Protein AF-A0A9Q3HBL8-F1 (afdb_monomer_lite)

InterPro domains:
  IPR016197 Chromo-like domain superfamily [SSF54160] (143-231)
  IPR056924 Tf2-1-like, SH3-like domain [PF24626] (25-86)

Sequence (246 aa):
MHSWAKEYNKKRWDKSYMEPEFREGDQVLVSSLNFNNIKAPKRIRDSFLGPFTIIELIGKNAVEVKLPEEFSRKHPVFPVSLFKLYFQTEEDKFPSRKKNPTPPNMMEVEDSSGPVKQIIKARKIKLNGKNAVEVKLTKEFSRKHPVFPVSLVKPYFQTEEDKFPSRKKNTTPPGIVEVEDSPGPVKKIIKARKIRLNGKDQRQYLVIFKNQTADKDKWLAEDAIPDGNFHLRRFRASRRTEQSHQ

Foldseek 3Di:
DPVVVVVVVVVVCVVPDDQPPDDAFFFKWFACPPPPLDPDDPVPDDRTDDRWGWHDDPPRFKTFTDDDPSCVVDGRIDTSVRIDGDDDDPCVVPVPDDDDPDPPPPPDDDPPPDDDPDDPDDDPDPDPDPFWDFADDDPVCPVPGRIDGPVVDDDDDDDPCVVCVPDDPPPDPPDPPPPPPPQAAWDAWDDKDWDQDPNDIFIWTFTDHPPDDPVSTDTHGQVRHVVSVVRVVVVVVVVVVVVVVD

Organism: NCBI:txid1389203

Secondary structure (DSSP, 8-state):
--HHHHHHHHHHHHHH-------TT-EEEEEGGG----SS-TTTS-SEEEEEEEEEEETTTEEEE---GGGTTS-SEEEGGGEEE-----GGG-TT-PPPPPPP-S---------------------SSTTEEE----GGGTTS-SEEEGGG--PPPP--GGG-TTSPP----------------EEEEEEEEEEEETTEEEEEEEEEETT--GGG-EEEEGGGSTTHHHHHHHHHHHHHHHHT--

Radius of gyration: 36.41 Å; chains: 1; bounding box: 62×70×96 Å

Structure (mmCIF, N/CA/C/O backbone):
data_AF-A0A9Q3HBL8-F1
#
_entry.id   AF-A0A9Q3HBL8-F1
#
loop_
_atom_site.group_PDB
_atom_site.id
_atom_site.type_symbol
_atom_site.label_atom_id
_atom_site.label_alt_id
_atom_site.label_comp_id
_atom_site.label_asym_id
_atom_site.label_entity_id
_atom_site.label_seq_id
_atom_site.pdbx_PDB_ins_code
_atom_site.Cartn_x
_atom_site.Cartn_y
_atom_site.Cartn_z
_atom_site.occupancy
_atom_site.B_iso_or_equiv
_atom_site.auth_seq_id
_atom_site.auth_comp_id
_atom_site.auth_asym_id
_atom_site.auth_atom_id
_atom_site.pdbx_PDB_model_num
ATOM 1 N N . MET A 1 1 ? -13.328 -32.795 -6.393 1.00 47.78 1 MET A N 1
ATOM 2 C CA . MET A 1 1 ? -11.946 -32.384 -6.049 1.00 47.78 1 MET A CA 1
ATOM 3 C C . MET A 1 1 ? -11.905 -31.017 -5.339 1.00 47.78 1 MET A C 1
ATOM 5 O O . MET A 1 1 ? -11.225 -30.114 -5.795 1.00 47.78 1 MET A O 1
ATOM 9 N N . HIS A 1 2 ? -12.617 -30.839 -4.215 1.00 57.88 2 HIS A N 1
ATOM 10 C CA . HIS A 1 2 ? -12.656 -29.561 -3.465 1.00 57.88 2 HIS A CA 1
ATOM 11 C C . HIS A 1 2 ? -12.330 -29.719 -1.962 1.00 57.88 2 HIS A C 1
ATOM 13 O O . HIS A 1 2 ? -12.404 -28.753 -1.206 1.00 57.88 2 HIS A O 1
ATOM 19 N N . SER A 1 3 ? -11.975 -30.927 -1.507 1.00 67.12 3 SER A N 1
ATOM 20 C CA . SER A 1 3 ? -11.702 -31.232 -0.094 1.00 67.12 3 SER A CA 1
ATOM 21 C C . SER A 1 3 ? -10.276 -30.865 0.334 1.00 67.12 3 SER A C 1
ATOM 23 O O . SER A 1 3 ? -10.101 -30.260 1.387 1.00 67.12 3 SER A O 1
ATOM 25 N N . TRP A 1 4 ? -9.270 -31.118 -0.514 1.00 58.88 4 TRP A N 1
ATOM 26 C CA . TRP A 1 4 ? -7.856 -30.873 -0.185 1.00 58.88 4 TRP A CA 1
ATOM 27 C C . TRP A 1 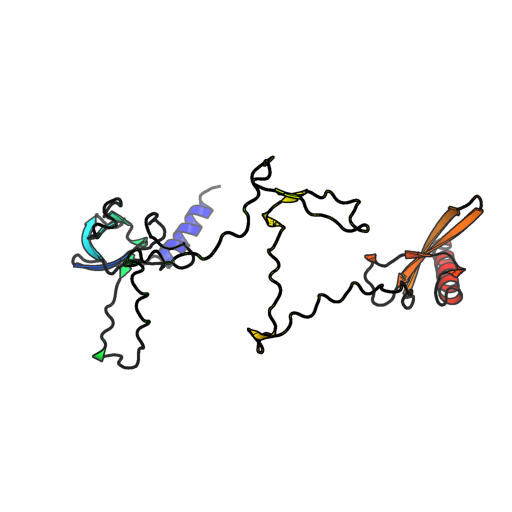4 ? -7.541 -29.398 0.108 1.00 58.88 4 TRP A C 1
ATOM 29 O O . TRP A 1 4 ? -6.834 -29.084 1.061 1.00 58.88 4 TRP A O 1
ATOM 39 N N . ALA A 1 5 ? -8.120 -28.471 -0.663 1.00 65.50 5 ALA A N 1
ATOM 40 C CA . ALA A 1 5 ? -7.928 -27.035 -0.450 1.00 65.50 5 ALA A CA 1
ATOM 41 C C . ALA A 1 5 ? -8.557 -26.542 0.867 1.00 65.50 5 ALA A C 1
ATOM 43 O O . ALA A 1 5 ? -7.996 -25.671 1.534 1.00 65.50 5 ALA A O 1
ATOM 44 N N . LYS A 1 6 ? -9.705 -27.110 1.269 1.00 76.56 6 LYS A N 1
ATOM 45 C CA . LYS A 1 6 ? -10.350 -26.789 2.553 1.00 76.56 6 LYS A CA 1
ATOM 46 C C . LYS A 1 6 ? -9.512 -27.288 3.725 1.00 76.56 6 LYS A C 1
ATOM 48 O O . LYS A 1 6 ? -9.302 -26.551 4.682 1.00 76.56 6 LYS A O 1
ATOM 53 N N . GLU A 1 7 ? -8.992 -28.505 3.624 1.00 74.50 7 GLU A N 1
ATOM 54 C CA . GLU A 1 7 ? -8.184 -29.118 4.676 1.00 74.50 7 GLU A CA 1
ATOM 55 C C . GLU A 1 7 ? -6.806 -28.457 4.828 1.00 74.50 7 GLU A C 1
ATOM 57 O O . GLU A 1 7 ? -6.348 -28.224 5.946 1.00 74.50 7 GLU A O 1
ATOM 62 N N . TYR A 1 8 ? -6.185 -28.061 3.713 1.00 76.69 8 TYR A N 1
ATOM 63 C CA . TYR A 1 8 ? -4.944 -27.290 3.714 1.00 76.69 8 TYR A CA 1
ATOM 64 C C . TYR A 1 8 ? -5.118 -25.911 4.373 1.00 76.69 8 TYR A C 1
ATOM 66 O O . TYR A 1 8 ? -4.311 -25.526 5.220 1.00 76.69 8 TYR A O 1
ATOM 74 N N . ASN A 1 9 ? -6.193 -25.185 4.038 1.00 78.94 9 ASN A N 1
ATOM 75 C CA . ASN A 1 9 ? -6.492 -23.896 4.666 1.00 78.94 9 ASN A CA 1
ATOM 76 C C . ASN A 1 9 ? -6.816 -24.043 6.158 1.00 78.94 9 ASN A C 1
ATOM 78 O O . ASN A 1 9 ? -6.301 -23.265 6.957 1.00 78.94 9 ASN A O 1
ATOM 82 N N . LYS A 1 10 ? -7.592 -25.068 6.544 1.00 80.44 10 LYS A N 1
ATOM 83 C CA . LYS A 1 10 ? -7.921 -25.357 7.946 1.00 80.44 10 LYS A CA 1
ATOM 84 C C . LYS A 1 10 ? -6.667 -25.624 8.784 1.00 80.44 10 LYS A C 1
ATOM 86 O O . LYS A 1 10 ? -6.453 -24.948 9.780 1.00 80.44 10 LYS A O 1
ATOM 91 N N . LYS A 1 11 ? -5.778 -26.520 8.336 1.00 80.12 11 LYS A N 1
ATOM 92 C CA . LYS A 1 11 ? -4.524 -26.826 9.055 1.00 80.12 11 LYS A CA 1
ATOM 93 C C . LYS A 1 11 ? -3.632 -25.602 9.250 1.00 80.12 11 LYS A C 1
ATOM 95 O O . LYS A 1 11 ? -2.923 -25.518 10.249 1.00 80.12 11 LYS A O 1
ATOM 100 N N . ARG A 1 12 ? -3.624 -24.669 8.290 1.00 74.06 12 ARG A N 1
ATOM 101 C CA . ARG A 1 12 ? -2.826 -23.444 8.406 1.00 74.06 12 ARG A CA 1
ATOM 102 C C . ARG A 1 12 ? -3.477 -22.419 9.337 1.00 74.06 12 ARG A C 1
ATOM 104 O O . ARG A 1 12 ? -2.755 -21.763 10.079 1.00 74.06 12 ARG A O 1
ATOM 111 N N . TRP A 1 13 ? -4.805 -22.316 9.299 1.00 69.50 13 TRP A N 1
ATOM 112 C CA . TRP A 1 13 ? -5.595 -21.469 10.189 1.00 69.50 13 TRP A CA 1
ATOM 113 C C . TRP A 1 13 ? -5.448 -21.911 11.643 1.00 69.50 13 TRP A C 1
ATOM 115 O O . TRP A 1 13 ? -4.963 -21.135 12.455 1.00 69.50 13 TRP A O 1
ATOM 125 N N . ASP A 1 14 ? -5.726 -23.182 11.939 1.00 73.56 14 ASP A N 1
ATOM 126 C CA . ASP A 1 14 ? -5.674 -23.738 13.298 1.00 73.56 14 ASP A CA 1
ATOM 127 C C . ASP A 1 14 ? -4.276 -23.595 13.936 1.00 73.56 14 ASP A C 1
ATOM 129 O O . ASP A 1 14 ? -4.145 -23.514 15.151 1.00 73.56 14 ASP A O 1
ATOM 133 N N . LYS A 1 15 ? -3.213 -23.525 13.120 1.00 72.75 15 LYS A N 1
ATOM 134 C CA . LYS A 1 15 ? -1.828 -23.377 13.592 1.00 72.75 15 LYS A CA 1
ATOM 135 C C . LYS A 1 15 ? -1.452 -21.945 13.989 1.00 72.75 15 LYS A C 1
ATOM 137 O O . LYS A 1 15 ? -0.537 -21.777 14.790 1.00 72.75 15 LYS A O 1
ATOM 142 N N . SER A 1 16 ? -2.087 -20.921 13.411 1.00 61.41 16 SER A N 1
ATOM 143 C CA . SER A 1 16 ? -1.820 -19.513 13.758 1.00 61.41 16 SER A CA 1
ATOM 144 C C . SER A 1 16 ? -2.969 -18.839 14.502 1.00 61.41 16 SER A C 1
ATOM 146 O O . SER A 1 16 ? -2.815 -17.702 14.941 1.00 61.41 16 SER A O 1
ATOM 148 N N . TYR A 1 17 ? -4.128 -19.488 14.580 1.00 61.00 17 TYR A N 1
ATOM 149 C CA . TYR A 1 17 ? -5.303 -18.955 15.242 1.00 61.00 17 TYR A CA 1
ATOM 150 C C . TYR A 1 17 ? -5.172 -19.166 16.748 1.00 61.00 17 TYR A C 1
ATOM 152 O O . TYR A 1 17 ? -5.303 -20.276 17.255 1.00 61.00 17 TYR A O 1
ATOM 160 N N . MET A 1 18 ? -4.881 -18.081 17.453 1.00 60.28 18 MET A N 1
ATOM 161 C CA . MET A 1 18 ? -5.098 -17.982 18.890 1.00 60.28 18 MET A CA 1
ATOM 162 C C . MET A 1 18 ? -6.389 -17.196 19.074 1.00 60.28 18 MET A C 1
ATOM 164 O O . MET A 1 18 ? -6.489 -16.086 18.546 1.00 60.28 18 MET A O 1
ATOM 168 N N . GLU A 1 19 ? -7.365 -17.763 19.782 1.00 64.19 19 GLU A N 1
ATOM 169 C CA . GLU A 1 19 ? -8.526 -17.003 20.245 1.00 64.19 19 GLU A CA 1
ATOM 170 C C . GLU A 1 19 ? -8.016 -15.935 21.218 1.00 64.19 19 GLU A C 1
ATOM 172 O O . GLU A 1 19 ? -7.458 -16.284 22.261 1.00 64.19 19 GLU A O 1
ATOM 177 N N . PRO A 1 20 ? -8.115 -14.637 20.884 1.00 66.19 20 PRO A N 1
ATOM 178 C CA . PRO A 1 20 ? -7.749 -13.607 21.833 1.00 66.19 20 PRO A CA 1
ATOM 179 C C . PRO A 1 20 ? -8.831 -13.574 22.913 1.00 66.19 20 PRO A C 1
ATOM 181 O O . PRO A 1 20 ? -10.003 -13.336 22.614 1.00 66.19 20 PRO A O 1
ATOM 184 N N . GLU A 1 21 ? -8.446 -13.822 24.162 1.00 76.88 21 GLU A N 1
ATOM 185 C CA . GLU A 1 21 ? -9.336 -13.670 25.312 1.00 76.88 21 GLU A CA 1
ATOM 186 C C . GLU A 1 21 ? -9.543 -12.179 25.591 1.00 76.88 21 GLU A C 1
ATOM 188 O O . GLU A 1 21 ? -8.794 -11.559 26.343 1.00 76.88 21 GLU A O 1
ATOM 193 N N . PHE A 1 22 ? -10.538 -11.586 24.938 1.00 86.62 22 PHE A N 1
ATOM 194 C CA . PHE A 1 22 ? -11.018 -10.252 25.276 1.00 86.62 22 PHE A CA 1
ATOM 195 C C . PHE A 1 22 ? -11.972 -10.330 26.467 1.00 86.62 22 PHE A C 1
ATOM 197 O O . PHE A 1 22 ? -12.747 -11.281 26.575 1.00 86.62 22 PHE A O 1
ATOM 204 N N . ARG A 1 23 ? -11.938 -9.326 27.342 1.00 89.56 23 ARG A N 1
ATOM 205 C CA . ARG A 1 23 ? -12.877 -9.171 28.457 1.00 89.56 23 ARG A CA 1
ATOM 206 C C . ARG A 1 23 ? -13.609 -7.839 28.355 1.00 89.56 23 ARG A C 1
ATOM 208 O O . ARG A 1 23 ? -13.137 -6.887 27.735 1.00 89.56 23 ARG A O 1
ATOM 215 N N . GLU A 1 24 ? -14.779 -7.775 28.973 1.00 91.00 24 GLU A N 1
ATOM 216 C CA . GLU A 1 24 ? -15.510 -6.519 29.133 1.00 91.00 24 GLU A CA 1
ATOM 217 C C . GLU A 1 2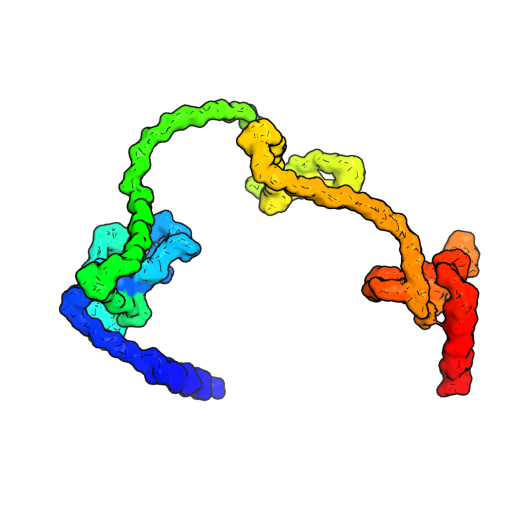4 ? -14.643 -5.502 29.884 1.00 91.00 24 GLU A C 1
ATOM 219 O O . GLU A 1 24 ? -13.990 -5.834 30.873 1.00 91.00 24 GLU A O 1
ATOM 224 N N . GLY A 1 25 ? -14.601 -4.266 29.386 1.00 90.81 25 GLY A N 1
ATOM 225 C CA . GLY A 1 25 ? -13.755 -3.204 29.931 1.00 90.81 25 GLY A CA 1
ATOM 226 C C . GLY A 1 25 ? -12.334 -3.129 29.362 1.00 90.81 25 GLY A C 1
ATOM 227 O O . GLY A 1 25 ? -11.680 -2.101 29.554 1.00 90.81 25 GLY A O 1
ATOM 228 N N . ASP A 1 26 ? -11.862 -4.133 28.615 1.00 91.81 26 ASP A N 1
ATOM 229 C CA . ASP A 1 26 ? -10.547 -4.065 27.971 1.00 91.81 26 ASP A CA 1
ATOM 230 C C . ASP A 1 26 ? -10.483 -2.918 26.951 1.00 91.81 26 ASP A C 1
ATOM 232 O O . ASP A 1 26 ? -11.446 -2.621 26.232 1.00 91.81 26 ASP A O 1
ATOM 236 N N . GLN A 1 27 ? -9.311 -2.282 26.857 1.00 92.69 27 GLN A N 1
ATOM 237 C CA . GLN A 1 27 ? -9.025 -1.316 25.802 1.00 92.69 27 GLN A CA 1
ATOM 238 C C . GLN A 1 27 ? -8.471 -2.032 24.571 1.00 92.69 27 GLN A C 1
ATOM 240 O O . GLN A 1 27 ? -7.507 -2.796 24.646 1.00 92.69 27 GLN A O 1
ATOM 245 N N . VAL A 1 28 ? -9.051 -1.749 23.410 1.00 92.12 28 VAL A N 1
ATOM 246 C CA . VAL A 1 28 ? -8.701 -2.393 22.144 1.00 92.12 28 VAL A CA 1
ATOM 247 C C . VAL A 1 28 ? -8.587 -1.384 21.015 1.00 92.12 28 VAL A C 1
ATOM 249 O O . VAL A 1 28 ? -9.313 -0.398 20.958 1.00 92.12 28 VAL A O 1
ATOM 252 N N . LEU A 1 29 ? -7.687 -1.664 20.081 1.00 92.62 29 LEU A N 1
ATOM 253 C CA . LEU A 1 29 ? -7.584 -0.964 18.813 1.00 92.62 29 LEU A CA 1
ATOM 254 C C . LEU A 1 29 ? -8.394 -1.697 17.741 1.00 92.62 29 LEU A C 1
ATOM 256 O O . LEU A 1 29 ? -8.276 -2.916 17.608 1.00 92.62 29 LEU A O 1
ATOM 260 N N . VAL A 1 30 ? -9.158 -0.961 16.930 1.00 91.94 30 VAL A N 1
ATOM 261 C CA . VAL A 1 30 ? -9.960 -1.525 15.826 1.00 91.94 30 VAL A CA 1
ATOM 262 C C . VAL A 1 30 ? -9.283 -1.254 14.488 1.00 91.94 30 VAL A C 1
ATOM 264 O O . VAL A 1 30 ? -8.857 -0.134 14.212 1.00 91.94 30 VAL A O 1
ATOM 267 N N . SER A 1 31 ? -9.209 -2.252 13.607 1.00 91.00 31 SER A N 1
ATOM 268 C CA . SER A 1 31 ? -8.636 -2.072 12.268 1.00 91.00 31 SER A CA 1
ATOM 269 C C . SER A 1 31 ? -9.369 -1.009 11.433 1.00 91.00 31 SER A C 1
ATOM 271 O O . SER A 1 31 ? -10.583 -1.062 11.240 1.00 91.00 31 SER A O 1
ATOM 273 N N . SER A 1 32 ? -8.609 -0.092 10.826 1.00 87.31 32 SER A N 1
ATOM 274 C CA . SER A 1 32 ? -9.132 0.993 9.984 1.00 87.31 32 SER A CA 1
ATOM 275 C C . SER A 1 32 ? -9.562 0.546 8.578 1.00 87.31 32 SER A C 1
ATOM 277 O O . SER A 1 32 ? -10.074 1.353 7.797 1.00 87.31 32 SER A O 1
ATOM 279 N N . LEU A 1 33 ? -9.370 -0.731 8.217 1.00 81.06 33 LEU A N 1
ATOM 280 C CA . LEU A 1 33 ? -9.654 -1.278 6.880 1.00 81.06 33 LEU A CA 1
ATOM 281 C C . LEU A 1 33 ? -11.090 -1.005 6.414 1.00 81.06 33 LEU A C 1
ATOM 283 O O . LEU A 1 33 ? -11.277 -0.566 5.280 1.00 81.06 33 LEU A O 1
ATOM 287 N N . ASN A 1 34 ? -12.069 -1.183 7.305 1.00 72.19 34 ASN A N 1
ATOM 288 C CA . ASN A 1 34 ? -13.499 -1.057 6.997 1.00 72.19 34 ASN A CA 1
ATOM 289 C C . ASN A 1 34 ? -14.075 0.338 7.305 1.00 72.19 34 ASN A C 1
ATOM 291 O O . ASN A 1 34 ? -15.284 0.565 7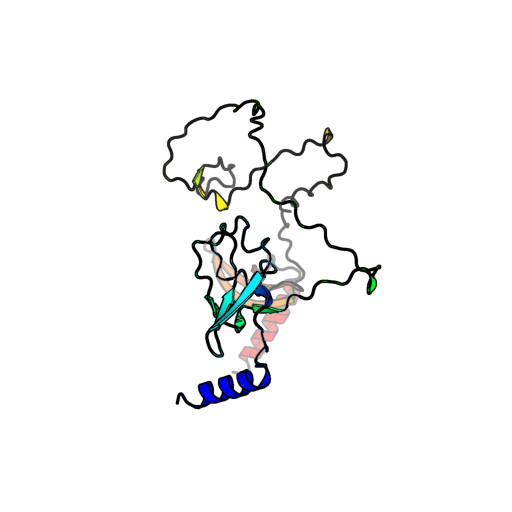.188 1.00 72.19 34 ASN A O 1
ATOM 295 N N . PHE A 1 35 ? -13.229 1.295 7.689 1.00 78.69 35 PHE A N 1
ATOM 296 C CA . PHE A 1 35 ? -13.632 2.662 7.998 1.00 78.69 35 PHE A CA 1
ATOM 297 C C . PHE A 1 35 ? -13.446 3.558 6.766 1.00 78.69 35 PHE A C 1
ATOM 299 O O . PHE A 1 35 ? -12.326 3.871 6.349 1.00 78.69 35 PHE A O 1
ATOM 306 N N . ASN A 1 36 ? -14.572 3.971 6.176 1.00 73.69 36 ASN A N 1
ATOM 307 C CA . ASN A 1 36 ? -14.600 4.799 4.963 1.00 73.69 36 ASN A CA 1
ATOM 308 C C . ASN A 1 36 ? -14.646 6.303 5.270 1.00 73.69 36 ASN A C 1
ATOM 310 O O . ASN A 1 36 ? -14.279 7.101 4.418 1.00 73.69 36 ASN A O 1
ATOM 314 N N . ASN A 1 37 ? -15.048 6.685 6.486 1.00 73.62 37 ASN A N 1
ATOM 315 C CA . ASN A 1 37 ? -15.263 8.082 6.883 1.00 73.62 37 ASN A CA 1
ATOM 316 C C . ASN A 1 37 ? -14.043 8.704 7.592 1.00 73.62 37 ASN A C 1
ATOM 318 O O . ASN A 1 37 ? -14.180 9.699 8.293 1.00 73.62 37 ASN A O 1
ATOM 322 N N . ILE A 1 38 ? -12.850 8.117 7.444 1.00 78.56 38 ILE A N 1
ATOM 323 C CA . ILE A 1 38 ? -11.619 8.678 8.017 1.00 78.56 38 ILE A CA 1
ATOM 324 C C . ILE A 1 38 ? -11.121 9.786 7.088 1.00 78.56 38 ILE A C 1
ATOM 326 O O . ILE A 1 38 ? -10.919 9.545 5.899 1.00 78.56 38 ILE A O 1
ATOM 330 N N . LYS A 1 39 ? -10.846 10.972 7.637 1.00 72.81 39 LYS A N 1
ATOM 331 C CA . LYS A 1 39 ? -10.412 12.173 6.894 1.00 72.81 39 LYS A CA 1
ATOM 332 C C . LYS A 1 39 ? -9.006 12.095 6.264 1.00 72.81 39 LYS A C 1
ATOM 334 O O . LYS A 1 39 ? -8.521 13.089 5.738 1.00 72.81 39 LYS A O 1
ATOM 339 N N . ALA A 1 40 ? -8.359 10.927 6.264 1.00 76.81 40 ALA A N 1
ATOM 340 C CA . ALA A 1 40 ? -7.000 10.727 5.764 1.00 76.81 40 ALA A CA 1
ATOM 341 C C . ALA A 1 40 ? -6.933 9.648 4.662 1.00 76.81 40 ALA A C 1
ATOM 343 O O . ALA A 1 40 ? -7.627 8.625 4.739 1.00 76.81 40 ALA A O 1
ATOM 344 N N . PRO A 1 41 ? -6.069 9.823 3.642 1.00 79.50 41 PRO A N 1
ATOM 345 C CA . PRO A 1 41 ? -5.901 8.837 2.581 1.00 79.50 41 PRO A CA 1
ATOM 346 C C . PRO A 1 41 ? -5.335 7.521 3.135 1.00 79.50 41 PRO A C 1
ATOM 348 O O . PRO A 1 41 ? -4.529 7.512 4.066 1.00 79.50 41 PRO A O 1
ATOM 351 N N . LYS A 1 42 ? -5.693 6.392 2.504 1.00 79.06 42 LYS A N 1
ATOM 352 C CA . LYS A 1 42 ? -5.338 5.026 2.950 1.00 79.06 42 LYS A CA 1
ATOM 353 C C . LYS A 1 42 ? -3.836 4.799 3.193 1.00 79.06 42 LYS A C 1
ATOM 355 O O . LYS A 1 42 ? -3.486 3.918 3.963 1.00 79.06 42 LYS A O 1
ATOM 360 N N . ARG A 1 43 ? -2.963 5.576 2.539 1.00 81.62 43 ARG A N 1
ATOM 361 C CA . ARG A 1 43 ? -1.496 5.497 2.681 1.00 81.62 43 ARG A CA 1
ATOM 362 C C . ARG A 1 43 ? -0.938 6.198 3.923 1.00 81.62 43 ARG A C 1
ATOM 364 O O . ARG A 1 43 ? 0.187 5.894 4.291 1.00 81.62 43 ARG A O 1
ATOM 371 N N . ILE A 1 44 ? -1.667 7.160 4.487 1.00 82.19 44 ILE A N 1
ATOM 372 C CA . ILE A 1 44 ? -1.196 8.020 5.589 1.00 82.19 44 ILE A CA 1
ATOM 373 C C . ILE A 1 44 ? -1.944 7.704 6.886 1.00 82.19 44 ILE A C 1
ATOM 375 O O . ILE A 1 44 ? -1.403 7.901 7.965 1.00 82.19 44 ILE A O 1
ATOM 379 N N . ARG A 1 45 ? -3.184 7.211 6.792 1.00 82.44 45 ARG A N 1
ATOM 380 C CA . ARG A 1 45 ? -3.980 6.860 7.970 1.00 82.44 45 ARG A CA 1
ATOM 381 C C . ARG A 1 45 ? -3.387 5.664 8.718 1.00 82.44 45 ARG A C 1
ATOM 383 O O . ARG A 1 45 ? -2.883 4.729 8.091 1.00 82.44 45 ARG A O 1
ATOM 390 N N . ASP A 1 46 ? -3.556 5.657 10.035 1.00 84.50 46 ASP A N 1
ATOM 391 C CA . ASP A 1 46 ? -3.158 4.528 10.868 1.00 84.50 46 ASP A CA 1
ATOM 392 C C . ASP A 1 46 ? -3.924 3.256 10.491 1.00 84.50 46 ASP A C 1
ATOM 394 O O . ASP A 1 46 ? -5.089 3.280 10.079 1.00 84.50 46 ASP A O 1
ATOM 398 N N . SER A 1 47 ? -3.253 2.111 10.619 1.00 88.00 47 SER A N 1
ATOM 399 C CA . SER A 1 47 ? -3.861 0.801 10.334 1.00 88.00 47 SER A CA 1
ATOM 400 C C . SER A 1 47 ? -4.894 0.392 11.386 1.00 88.00 47 SER A C 1
ATOM 402 O O . SER A 1 47 ? -5.758 -0.439 11.107 1.00 88.00 47 SER A O 1
ATOM 404 N N . PHE A 1 48 ? -4.820 0.992 12.573 1.00 90.69 48 PHE A N 1
ATOM 405 C CA . PHE A 1 48 ? -5.720 0.762 13.690 1.00 90.69 48 PHE A CA 1
ATOM 406 C C . PHE A 1 48 ? -6.147 2.099 14.295 1.00 90.69 48 PHE A C 1
ATOM 408 O O . PHE A 1 48 ? -5.361 3.042 14.321 1.00 90.69 48 PHE A O 1
ATOM 415 N N . LEU A 1 49 ? -7.388 2.173 14.757 1.00 89.38 49 LEU A N 1
ATOM 416 C CA . LEU A 1 49 ? -7.993 3.351 15.361 1.00 89.38 49 LEU A CA 1
ATOM 417 C C . LEU A 1 49 ? -8.241 3.104 16.838 1.00 89.38 49 LEU A C 1
ATOM 419 O O . LEU A 1 49 ? -8.739 2.025 17.161 1.00 89.38 49 LEU A O 1
ATOM 423 N N . GLY A 1 50 ? -7.962 4.148 17.631 1.00 80.25 50 GLY A N 1
ATOM 424 C CA . GLY A 1 50 ? -8.410 4.382 19.007 1.00 80.25 50 GLY A CA 1
ATOM 425 C C . GLY A 1 50 ? -8.039 3.301 20.019 1.00 80.25 50 GLY A C 1
ATOM 426 O O . GLY A 1 50 ? -8.028 2.132 19.688 1.00 80.25 50 GLY A O 1
ATOM 427 N N . PRO A 1 51 ? -7.808 3.625 21.291 1.00 90.56 51 PRO A N 1
ATOM 428 C CA . PRO A 1 51 ? -8.211 2.709 22.341 1.00 90.56 51 PRO A CA 1
ATOM 429 C C . PRO A 1 51 ? -9.729 2.853 22.532 1.00 90.56 51 PRO A C 1
ATOM 431 O O . PRO A 1 51 ? -10.204 3.871 23.032 1.00 90.56 51 PRO A O 1
ATOM 434 N N . PHE A 1 52 ? -10.499 1.857 22.105 1.00 93.25 52 PHE A N 1
ATOM 435 C CA . PHE A 1 52 ? -11.927 1.745 22.398 1.00 93.25 52 PHE A CA 1
ATOM 436 C C . PHE A 1 52 ? -12.147 0.761 23.539 1.00 93.25 52 PHE A C 1
ATOM 438 O O . PHE A 1 52 ? -11.416 -0.217 23.664 1.00 93.25 52 PHE A O 1
ATOM 445 N N . THR A 1 53 ? -13.158 1.012 24.363 1.00 93.94 53 THR A N 1
ATOM 446 C CA . THR A 1 53 ? -13.521 0.116 25.465 1.00 93.94 53 THR A CA 1
ATOM 447 C C . THR A 1 53 ? -14.523 -0.922 24.982 1.00 93.94 53 THR A C 1
ATOM 449 O O . THR A 1 53 ? -15.513 -0.567 24.333 1.00 93.94 53 THR A O 1
ATOM 452 N N . ILE A 1 54 ? -14.274 -2.187 25.316 1.00 94.44 54 ILE A N 1
ATOM 453 C CA . ILE A 1 54 ? -15.224 -3.279 25.095 1.00 94.44 54 ILE A CA 1
ATOM 454 C C . ILE A 1 54 ? -16.403 -3.132 26.051 1.00 94.44 54 ILE A C 1
ATOM 456 O O . ILE A 1 54 ? -16.210 -3.023 27.261 1.00 94.44 54 ILE A O 1
ATOM 460 N N . ILE A 1 55 ? -17.610 -3.123 25.488 1.00 94.50 55 ILE A N 1
ATOM 461 C CA . ILE A 1 55 ? -18.865 -3.087 26.242 1.00 94.50 55 ILE A CA 1
ATOM 462 C C . ILE A 1 55 ? -19.293 -4.515 26.577 1.00 94.50 55 ILE A C 1
ATOM 464 O O . ILE A 1 55 ? -19.521 -4.814 27.740 1.00 94.50 55 ILE A O 1
ATOM 468 N N . GLU A 1 56 ? -19.366 -5.384 25.566 1.00 92.38 56 GLU A N 1
ATOM 469 C CA . GLU A 1 56 ? -19.888 -6.747 25.698 1.00 92.38 56 GLU A CA 1
ATOM 470 C C . GLU A 1 56 ? -19.243 -7.681 24.661 1.00 92.38 56 GLU A C 1
ATOM 472 O O . GLU A 1 56 ? -18.877 -7.270 23.551 1.00 92.38 56 GLU A O 1
ATOM 477 N N . LEU A 1 57 ? -19.116 -8.963 25.010 1.00 90.69 57 LEU A N 1
ATOM 478 C CA . LEU A 1 57 ? -18.703 -10.027 24.094 1.00 90.69 57 LEU A CA 1
ATOM 479 C C . LEU A 1 57 ? -19.934 -10.676 23.446 1.00 90.69 57 LEU A C 1
ATOM 481 O O . LEU A 1 57 ? -20.655 -11.455 24.069 1.00 90.69 57 LEU A O 1
ATOM 485 N N . ILE A 1 58 ? -20.149 -10.417 22.156 1.00 89.19 58 ILE A N 1
ATOM 486 C CA . ILE A 1 58 ? -21.264 -10.992 21.396 1.00 89.19 58 ILE A CA 1
ATOM 487 C C . ILE A 1 58 ? -20.844 -12.371 20.870 1.00 89.19 58 ILE A C 1
ATOM 489 O O . ILE A 1 58 ? -20.376 -12.556 19.739 1.00 89.19 58 ILE A O 1
ATOM 493 N N . GLY A 1 59 ? -21.007 -13.373 21.732 1.00 85.81 59 GLY A N 1
ATOM 494 C CA . GLY A 1 59 ? -20.584 -14.745 21.466 1.00 85.81 59 GLY A CA 1
ATOM 495 C C . GLY A 1 59 ? -19.060 -14.877 21.363 1.00 85.81 59 GLY A C 1
ATOM 496 O O . GLY A 1 59 ? -18.308 -14.113 21.952 1.00 85.81 59 GLY A O 1
ATOM 497 N N . LYS A 1 60 ? -18.582 -15.879 20.613 1.00 82.12 60 LYS A N 1
ATOM 498 C CA . LYS A 1 60 ? -17.139 -16.199 20.535 1.00 82.12 60 LYS A CA 1
ATOM 499 C C . LYS A 1 60 ? -16.358 -15.372 19.513 1.00 82.12 60 LYS A C 1
ATOM 501 O O . LYS A 1 60 ? -15.136 -15.339 19.555 1.00 82.12 60 LYS A O 1
ATOM 506 N N . ASN A 1 61 ? -17.047 -14.775 18.540 1.00 85.81 61 ASN A N 1
ATOM 507 C CA . ASN A 1 61 ? -16.406 -14.238 17.335 1.00 85.81 61 ASN A CA 1
ATOM 508 C C . ASN A 1 61 ? -16.679 -12.748 17.104 1.00 85.81 61 ASN A C 1
ATOM 510 O O . ASN A 1 61 ? -16.138 -12.185 16.153 1.00 85.81 61 ASN A O 1
ATOM 514 N N . ALA A 1 62 ? -17.501 -12.104 17.932 1.00 90.12 62 ALA A N 1
ATOM 515 C CA . ALA A 1 62 ? -17.818 -10.691 17.800 1.00 90.12 62 ALA A CA 1
ATOM 516 C C . ALA A 1 62 ? -17.766 -9.986 19.155 1.00 90.12 62 ALA A C 1
ATOM 518 O O . ALA A 1 62 ? -18.029 -10.582 20.194 1.00 90.12 62 ALA A O 1
ATOM 519 N N . VAL A 1 63 ? -17.405 -8.709 19.124 1.00 92.31 63 VAL A N 1
ATOM 520 C CA . VAL A 1 63 ? -17.262 -7.864 20.309 1.00 92.31 63 VAL A CA 1
ATOM 521 C C . VAL A 1 63 ? -17.884 -6.512 20.012 1.00 92.31 63 VAL A C 1
ATOM 523 O O . VAL A 1 63 ? -17.672 -5.949 18.931 1.00 92.31 63 VAL A O 1
ATOM 526 N N . GLU A 1 64 ? -18.657 -6.008 20.966 1.00 93.25 64 GLU A N 1
ATOM 527 C CA . GLU A 1 64 ? -19.215 -4.666 20.930 1.00 93.25 64 GLU A CA 1
ATOM 528 C C . GLU A 1 64 ? -18.282 -3.681 21.630 1.00 93.25 64 GLU A C 1
ATOM 530 O O . GLU A 1 64 ? -17.816 -3.919 22.745 1.00 93.25 64 GLU A O 1
ATOM 535 N N . VAL A 1 65 ? -18.011 -2.553 20.974 1.00 94.00 65 VAL A N 1
ATOM 536 C CA . VAL A 1 65 ? -17.164 -1.492 21.523 1.00 94.00 65 VAL A CA 1
ATOM 537 C C . VAL A 1 65 ? -17.859 -0.146 21.547 1.00 94.00 65 VAL A C 1
ATOM 539 O O . VAL A 1 65 ? -18.667 0.194 20.680 1.00 94.00 65 VAL A O 1
ATOM 542 N N . LYS A 1 66 ? -17.459 0.674 22.517 1.00 93.44 66 LYS A N 1
ATOM 543 C CA . LYS A 1 66 ? -17.906 2.058 22.628 1.00 93.44 66 LYS A CA 1
ATOM 544 C C . LYS A 1 66 ? -17.241 2.918 21.554 1.00 93.44 66 LYS A C 1
ATOM 546 O O . LYS A 1 66 ? -16.109 3.375 21.721 1.00 93.44 66 LYS A O 1
ATOM 551 N N . LEU A 1 67 ? -17.952 3.142 20.451 1.00 90.62 67 LEU A N 1
ATOM 552 C CA . LEU A 1 67 ? -17.510 4.034 19.383 1.00 90.62 67 LEU A CA 1
ATOM 553 C C . LEU A 1 67 ? -17.836 5.507 19.705 1.00 90.62 67 LEU A C 1
ATOM 555 O O . LEU A 1 67 ? -18.919 5.795 20.215 1.00 90.62 67 LEU A O 1
ATOM 559 N N . PRO A 1 68 ? -16.939 6.454 19.383 1.00 88.81 68 PRO A N 1
ATOM 560 C CA . PRO A 1 68 ? -17.225 7.883 19.450 1.00 88.81 68 PRO A CA 1
ATOM 561 C C . PRO A 1 68 ? -18.228 8.300 18.366 1.00 88.81 68 PRO A C 1
ATOM 563 O O . PRO A 1 68 ? -18.390 7.624 17.347 1.00 88.81 68 PRO A O 1
ATOM 566 N N . GLU A 1 69 ? -18.859 9.460 18.559 1.00 86.69 69 GLU A N 1
ATOM 567 C CA . GLU A 1 69 ? -19.906 9.993 17.675 1.00 86.69 69 GLU A CA 1
ATOM 568 C C . GLU A 1 69 ? -19.444 10.160 16.216 1.00 86.69 69 GLU A C 1
ATOM 570 O O . GLU A 1 69 ? -20.219 9.935 15.283 1.00 86.69 69 GLU A O 1
ATOM 575 N N . GLU A 1 70 ? -18.154 10.429 16.001 1.00 83.50 70 GLU A N 1
ATOM 576 C CA . GLU A 1 70 ? -17.521 10.482 14.675 1.00 83.50 70 GLU A CA 1
ATOM 577 C C . GLU A 1 70 ? -17.720 9.191 13.858 1.00 83.50 70 GLU A C 1
ATOM 579 O O . GLU A 1 70 ? -17.794 9.219 12.624 1.00 83.50 70 GLU A O 1
ATOM 584 N N . PHE A 1 71 ? -17.842 8.050 14.544 1.00 84.44 71 PHE A N 1
ATOM 585 C CA . PHE A 1 71 ? -18.073 6.736 13.953 1.00 84.44 71 PHE A CA 1
ATOM 586 C C . PHE A 1 71 ? -19.491 6.206 14.188 1.00 84.44 71 PHE A C 1
ATOM 588 O O . PHE A 1 71 ? -19.739 5.043 13.889 1.00 84.44 71 PHE A O 1
ATOM 595 N N . SER A 1 72 ? -20.444 7.044 14.611 1.00 82.75 72 SER A N 1
ATOM 596 C CA . SER A 1 72 ? -21.856 6.671 14.844 1.00 82.75 72 SER A CA 1
ATOM 597 C C . SER A 1 72 ? -22.536 5.976 13.656 1.00 82.75 72 SER A C 1
ATOM 599 O O . SER A 1 72 ? -23.439 5.164 13.828 1.00 82.75 72 SER A O 1
ATOM 601 N N . ARG A 1 73 ? -22.084 6.249 12.424 1.00 85.12 73 ARG A N 1
ATOM 602 C CA . ARG A 1 73 ? -22.585 5.597 11.196 1.00 85.12 73 ARG A CA 1
ATOM 603 C C . ARG A 1 73 ? -22.080 4.158 11.015 1.00 85.12 73 ARG A C 1
ATOM 605 O O . ARG A 1 73 ? -22.467 3.502 10.049 1.00 85.12 73 ARG A O 1
ATOM 612 N N . LYS A 1 74 ? -21.152 3.690 11.852 1.00 87.06 74 LYS A N 1
ATOM 613 C CA . LYS A 1 74 ? -20.633 2.319 11.855 1.00 87.06 74 LYS A CA 1
ATOM 614 C C . LYS A 1 74 ? -21.305 1.524 12.964 1.00 87.06 74 LYS A C 1
ATOM 616 O O . LYS A 1 74 ? -21.541 2.043 14.047 1.00 87.06 74 LYS A O 1
ATOM 621 N N . HIS A 1 75 ? -21.574 0.251 12.688 1.00 88.56 75 HIS A N 1
ATOM 622 C CA . HIS A 1 75 ? -22.046 -0.660 13.721 1.00 88.56 75 HIS A CA 1
ATOM 623 C C . HIS A 1 75 ? -20.966 -0.818 14.805 1.00 88.56 75 HIS A C 1
ATOM 625 O O . HIS A 1 75 ? -19.802 -0.991 14.439 1.00 88.56 75 HIS A O 1
ATOM 631 N N . PRO A 1 76 ? -21.330 -0.771 16.100 1.00 91.12 76 PRO A N 1
ATOM 632 C CA . PRO A 1 76 ? -20.381 -0.897 17.210 1.00 91.12 76 PRO A CA 1
ATOM 633 C C . PRO A 1 76 ? -19.855 -2.329 17.395 1.00 91.12 76 PRO A C 1
ATOM 635 O O . PRO A 1 76 ? -18.899 -2.543 18.135 1.00 91.12 76 PRO A O 1
ATOM 638 N N . VAL A 1 77 ? -20.451 -3.301 16.700 1.00 92.44 77 VAL A N 1
ATOM 639 C CA . VAL A 1 77 ? -20.101 -4.722 16.767 1.00 92.44 77 VAL A CA 1
ATOM 640 C C . VAL A 1 77 ? -19.138 -5.090 15.644 1.00 92.44 77 VAL A C 1
ATOM 642 O O . VAL A 1 77 ? -19.462 -4.943 14.462 1.00 92.44 77 VAL A O 1
ATOM 645 N N . PHE A 1 78 ? -17.971 -5.626 16.003 1.00 91.06 78 PHE A N 1
ATOM 646 C CA . PHE A 1 78 ? -16.958 -6.069 15.045 1.00 91.06 78 PHE A CA 1
ATOM 647 C C . PHE A 1 78 ? -16.491 -7.502 15.330 1.00 91.06 78 PHE A C 1
ATOM 649 O O . PHE A 1 78 ? -16.550 -7.957 16.471 1.00 91.06 78 PHE A O 1
ATOM 656 N N . PRO A 1 79 ? -15.982 -8.225 14.316 1.00 90.56 79 PRO A N 1
ATOM 657 C CA . PRO A 1 79 ? -15.336 -9.513 14.530 1.00 90.56 79 PRO A CA 1
ATOM 658 C C . PRO A 1 79 ? -14.070 -9.403 15.389 1.00 90.56 79 PRO A C 1
ATOM 660 O O . PRO A 1 79 ? -13.275 -8.479 15.190 1.00 90.56 79 PRO A O 1
ATOM 663 N N . VAL A 1 80 ? -13.815 -10.403 16.242 1.00 88.44 80 VAL A N 1
ATOM 664 C CA . VAL A 1 80 ? -12.611 -10.503 17.103 1.00 88.44 80 VAL A CA 1
ATOM 665 C C . VAL A 1 80 ? -11.302 -10.331 16.326 1.00 88.44 80 VAL A C 1
ATOM 667 O O . VAL A 1 80 ? -10.344 -9.751 16.826 1.00 88.44 80 VAL A O 1
ATOM 670 N N . SER A 1 81 ? -11.269 -10.761 15.061 1.00 88.31 81 SER A N 1
ATOM 671 C CA . SER A 1 81 ? -10.091 -10.673 14.190 1.00 88.31 81 SER A CA 1
ATOM 672 C C . SER A 1 81 ? -9.684 -9.246 13.815 1.00 88.31 81 SER A C 1
ATOM 674 O O . SER A 1 81 ? -8.592 -9.041 13.290 1.00 88.31 81 SER A O 1
ATOM 676 N N . LEU A 1 82 ? -10.580 -8.268 13.984 1.00 89.88 82 LEU A N 1
ATOM 677 C CA . LEU A 1 82 ? -10.303 -6.863 13.676 1.00 89.88 82 LEU A CA 1
ATOM 678 C C . LEU A 1 82 ? -9.768 -6.088 14.881 1.00 89.88 82 LEU A C 1
ATOM 680 O O . LEU A 1 82 ? -9.395 -4.923 14.716 1.00 89.88 82 LEU A O 1
ATOM 684 N N . PHE A 1 83 ? -9.725 -6.719 16.054 1.00 89.81 83 PHE A N 1
ATOM 685 C CA . PHE A 1 83 ? -9.253 -6.111 17.284 1.00 89.81 83 PHE A CA 1
ATOM 686 C C . PHE A 1 83 ? -7.802 -6.457 17.581 1.00 89.81 83 PHE A C 1
ATOM 688 O O . PHE A 1 83 ? -7.281 -7.514 17.222 1.00 89.81 83 PHE A O 1
ATOM 695 N N . LYS A 1 84 ? -7.154 -5.547 18.299 1.00 89.56 84 LYS A N 1
ATOM 696 C CA . LYS A 1 84 ? -5.853 -5.756 18.920 1.00 89.56 84 LYS A CA 1
ATOM 697 C C . LYS A 1 84 ? -5.893 -5.175 20.327 1.00 89.56 84 LYS A C 1
ATOM 699 O O . LYS A 1 84 ? -6.302 -4.030 20.475 1.00 89.56 84 LYS A O 1
ATOM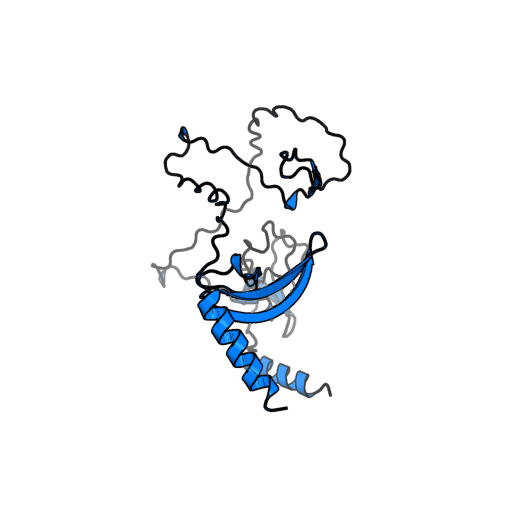 704 N N . LEU A 1 85 ? -5.450 -5.925 21.337 1.00 88.62 85 LEU A N 1
ATOM 705 C CA . LEU A 1 85 ? -5.346 -5.399 22.702 1.00 88.62 85 LEU A CA 1
ATOM 706 C C . LEU A 1 85 ? -4.463 -4.147 22.741 1.00 88.62 85 LEU A C 1
ATOM 708 O O . LEU A 1 85 ? -3.371 -4.114 22.158 1.00 88.62 85 LEU A O 1
ATOM 712 N N . TYR A 1 86 ? -4.962 -3.118 23.417 1.00 87.19 86 TYR A N 1
ATOM 713 C CA . TYR A 1 86 ? -4.235 -1.891 23.681 1.00 87.19 86 TYR A CA 1
ATOM 714 C C . TYR A 1 86 ? -3.554 -1.999 25.042 1.00 87.19 86 TYR A C 1
ATOM 716 O O . TYR A 1 86 ? -4.207 -2.080 26.077 1.00 87.19 86 TYR A O 1
ATOM 724 N N . PHE A 1 87 ? -2.225 -1.971 25.037 1.00 82.00 87 PHE A N 1
ATOM 725 C CA . PHE A 1 87 ? -1.438 -1.889 26.260 1.00 82.00 87 PHE A CA 1
ATOM 726 C C . PHE A 1 87 ? -1.014 -0.442 26.461 1.00 82.00 87 PHE A C 1
ATOM 728 O O . PHE A 1 87 ? -0.238 0.100 25.665 1.00 82.00 87 PHE A O 1
ATOM 735 N N . GLN A 1 88 ? -1.515 0.185 27.524 1.00 76.25 88 GLN A N 1
ATOM 736 C CA . GLN A 1 88 ? -1.030 1.495 27.921 1.00 76.25 88 GLN A CA 1
ATOM 737 C C . GLN A 1 88 ? 0.457 1.371 28.264 1.00 76.25 88 GLN A C 1
ATOM 739 O O . GLN A 1 88 ? 0.874 0.511 29.038 1.00 76.25 88 GLN A O 1
ATOM 744 N N . THR A 1 89 ? 1.287 2.192 27.623 1.00 70.38 89 THR A N 1
ATOM 745 C CA . THR A 1 89 ? 2.714 2.221 27.944 1.00 70.38 89 THR A CA 1
ATOM 746 C C . THR A 1 89 ? 2.867 2.856 29.319 1.00 70.38 89 THR A C 1
ATOM 748 O O . THR A 1 89 ? 2.612 4.046 29.467 1.00 70.38 89 THR A O 1
ATOM 751 N N . GLU A 1 90 ? 3.276 2.069 30.312 1.00 68.56 90 GLU A N 1
ATOM 752 C CA . GLU A 1 90 ? 3.689 2.592 31.612 1.00 68.56 90 GLU A CA 1
ATOM 753 C C . GLU A 1 90 ? 5.010 3.350 31.447 1.00 68.56 90 GLU A C 1
ATOM 755 O O . GLU A 1 90 ? 6.061 2.758 31.183 1.00 68.56 90 GLU A O 1
ATOM 760 N N . GLU A 1 91 ? 4.938 4.676 31.547 1.00 66.50 91 GLU A N 1
ATOM 761 C CA . GLU A 1 91 ? 6.076 5.582 31.350 1.00 66.50 91 GLU A CA 1
ATOM 762 C C . GLU A 1 91 ? 7.179 5.350 32.387 1.00 66.50 91 GLU A C 1
ATOM 764 O O . GLU A 1 91 ? 8.359 5.388 32.039 1.00 66.50 91 GLU A O 1
ATOM 769 N N . ASP A 1 92 ? 6.797 4.979 33.611 1.00 68.75 92 ASP A N 1
ATOM 770 C CA . ASP A 1 92 ? 7.726 4.702 34.712 1.00 68.75 92 ASP A CA 1
ATOM 771 C C . ASP A 1 92 ? 8.589 3.458 34.470 1.00 68.75 92 ASP A C 1
ATOM 773 O O . ASP A 1 92 ? 9.743 3.399 34.893 1.00 68.75 92 ASP A O 1
ATOM 777 N N . LYS A 1 93 ? 8.065 2.460 33.744 1.00 71.50 93 LYS A N 1
ATOM 778 C CA . LYS A 1 93 ? 8.805 1.225 33.437 1.00 71.50 93 LYS A CA 1
ATOM 779 C C . LYS A 1 93 ? 9.795 1.402 32.286 1.00 71.50 93 LYS A C 1
ATOM 781 O O . LYS A 1 93 ? 10.756 0.640 32.193 1.00 71.50 93 LYS A O 1
ATOM 786 N N . PHE A 1 94 ? 9.580 2.379 31.399 1.00 70.25 94 PHE A N 1
ATOM 787 C CA . PHE A 1 94 ? 10.394 2.572 30.191 1.00 70.25 94 PHE A CA 1
ATOM 788 C C . PHE A 1 94 ? 10.639 4.059 29.871 1.00 70.25 94 PHE A C 1
ATOM 790 O O . PHE A 1 94 ? 10.224 4.536 28.807 1.00 70.25 94 PHE A O 1
ATOM 797 N N . PRO A 1 95 ? 11.388 4.786 30.721 1.00 71.00 95 PRO A N 1
ATOM 798 C CA . PRO A 1 95 ? 11.594 6.233 30.584 1.00 71.00 95 PRO A CA 1
ATOM 799 C C . PRO A 1 95 ? 12.321 6.639 29.289 1.00 71.00 95 PRO A C 1
ATOM 801 O O . PRO A 1 95 ? 12.183 7.763 28.814 1.00 71.00 95 PRO A O 1
ATOM 804 N N . SER A 1 96 ? 13.083 5.731 28.667 1.00 76.12 96 SER A N 1
ATOM 805 C CA . SER A 1 96 ? 13.814 6.003 27.418 1.00 76.12 96 SER A CA 1
ATOM 806 C C . SER A 1 96 ? 12.971 5.856 26.140 1.00 76.12 96 SER A C 1
ATOM 808 O O . SER A 1 96 ? 13.473 6.122 25.043 1.00 76.12 96 SER A O 1
ATOM 810 N N . ARG A 1 97 ? 11.706 5.417 26.226 1.00 73.94 97 ARG A N 1
ATOM 811 C CA . ARG A 1 97 ? 10.843 5.248 25.047 1.00 73.94 97 ARG A CA 1
ATOM 812 C C . ARG A 1 97 ? 10.304 6.613 24.599 1.00 73.94 97 ARG A C 1
ATOM 814 O O . ARG A 1 97 ? 9.371 7.148 25.185 1.00 73.94 97 ARG A O 1
ATOM 821 N N . LYS A 1 98 ? 10.861 7.166 23.516 1.00 65.75 98 LYS A N 1
ATOM 822 C CA . LYS A 1 98 ? 10.345 8.394 22.887 1.00 65.75 98 LYS A CA 1
ATOM 823 C C . LYS A 1 98 ? 8.918 8.156 22.378 1.00 65.75 98 LYS A C 1
ATOM 825 O O . LYS A 1 98 ? 8.709 7.282 21.536 1.00 65.75 98 LYS A O 1
ATOM 830 N N . LYS A 1 99 ? 7.944 8.932 22.862 1.00 62.41 99 LYS A N 1
ATOM 831 C CA . LYS A 1 99 ? 6.606 8.980 22.259 1.00 62.41 99 LYS A CA 1
ATOM 832 C C . LYS A 1 99 ? 6.737 9.612 20.876 1.00 62.41 99 LYS A C 1
ATOM 834 O O . LYS A 1 99 ? 7.310 10.694 20.749 1.00 62.41 99 LYS A O 1
ATOM 839 N N . ASN A 1 100 ? 6.215 8.951 19.846 1.00 61.56 100 ASN A N 1
ATOM 840 C CA . ASN A 1 100 ? 5.987 9.649 18.587 1.00 61.56 100 ASN A CA 1
ATOM 841 C C . ASN A 1 100 ? 4.957 10.748 18.874 1.00 61.56 100 ASN A C 1
ATOM 843 O O . ASN A 1 100 ? 3.950 10.443 19.520 1.00 61.56 100 ASN A O 1
ATOM 847 N N . PRO A 1 101 ? 5.201 12.003 18.465 1.00 61.28 101 PRO A N 1
ATOM 848 C CA . PRO A 1 101 ? 4.217 13.054 18.651 1.00 61.28 101 PRO A CA 1
ATOM 849 C C . PRO A 1 101 ? 2.920 12.605 17.981 1.00 61.28 101 PRO A C 1
ATOM 851 O O . PRO A 1 101 ? 2.939 12.192 16.818 1.00 61.28 101 PRO A O 1
ATOM 854 N N . THR A 1 102 ? 1.815 12.635 18.728 1.00 60.28 102 THR A N 1
ATOM 855 C CA . THR A 1 102 ? 0.486 12.409 18.161 1.00 60.28 102 THR A CA 1
ATOM 856 C C . THR A 1 102 ? 0.350 13.361 16.975 1.00 60.28 102 THR A C 1
ATOM 858 O O . THR A 1 102 ? 0.589 14.560 17.159 1.00 60.28 102 THR A O 1
ATOM 861 N N . PRO A 1 103 ? 0.057 12.868 15.757 1.00 58.50 103 PRO A N 1
ATOM 862 C CA . PRO A 1 103 ? -0.114 13.756 14.622 1.00 58.50 103 PRO A CA 1
ATOM 863 C C . PRO A 1 103 ? -1.172 14.801 14.995 1.00 58.50 103 PRO A C 1
ATOM 865 O O . PRO A 1 103 ? -2.193 14.433 15.585 1.00 58.50 103 PRO A O 1
ATOM 868 N N . PRO A 1 104 ? -0.918 16.095 14.728 1.00 53.34 104 PRO A N 1
ATOM 869 C CA . PRO A 1 104 ? -1.848 17.148 15.095 1.00 53.34 104 PRO A CA 1
ATOM 870 C C . PRO A 1 104 ? -3.219 16.813 14.514 1.00 53.34 104 PRO A C 1
ATOM 872 O O . PRO A 1 104 ? -3.333 16.464 13.334 1.00 53.34 104 PRO A O 1
ATOM 875 N N . ASN A 1 105 ? -4.244 16.877 15.365 1.00 49.75 105 ASN A N 1
ATOM 876 C CA . ASN A 1 105 ? -5.621 16.722 14.932 1.00 49.75 105 ASN A CA 1
ATOM 877 C C . ASN A 1 105 ? -5.849 17.792 13.855 1.00 49.75 105 ASN A C 1
ATOM 879 O O . ASN A 1 105 ? -5.753 18.981 14.142 1.00 49.75 105 ASN A O 1
ATOM 883 N N . MET A 1 106 ? -6.040 17.387 12.597 1.00 46.50 106 MET A N 1
ATOM 884 C CA . MET A 1 106 ? -6.156 18.282 11.430 1.00 46.50 106 MET A CA 1
ATOM 885 C C . MET A 1 106 ? -7.512 19.014 11.418 1.00 46.50 106 MET A C 1
ATOM 887 O O . MET A 1 106 ? -8.189 19.104 10.395 1.00 46.50 106 MET A O 1
ATOM 891 N N . MET A 1 107 ? -7.962 19.472 12.582 1.00 48.03 107 MET A N 1
ATOM 892 C CA . MET A 1 107 ? -9.296 19.993 12.797 1.00 48.03 107 MET A CA 1
ATOM 893 C C . MET A 1 107 ? -9.274 21.165 13.773 1.00 48.03 107 MET A C 1
ATOM 895 O O . MET A 1 107 ? -9.847 21.081 14.844 1.00 48.03 107 MET A O 1
ATOM 899 N N . GLU A 1 108 ? -8.590 22.233 13.368 1.00 44.22 108 GLU A N 1
ATOM 900 C CA . GLU A 1 108 ? -9.061 23.618 13.487 1.00 44.22 108 GLU A CA 1
ATOM 901 C C . GLU A 1 108 ? -8.153 24.473 12.589 1.00 44.22 108 GLU A C 1
ATOM 903 O O . GLU A 1 108 ? -7.036 24.836 12.945 1.00 44.22 108 GLU A O 1
ATOM 908 N N . VAL A 1 109 ? -8.580 24.698 11.349 1.00 47.53 109 VAL A N 1
ATOM 909 C CA . VAL A 1 109 ? -8.096 25.840 10.573 1.00 47.53 109 VAL A CA 1
ATOM 910 C C . VAL A 1 109 ? -9.282 26.778 10.551 1.00 47.53 109 VAL A C 1
ATOM 912 O O . VAL A 1 109 ? -10.240 26.538 9.820 1.00 47.53 109 VAL A O 1
ATOM 915 N N . GLU A 1 110 ? -9.244 27.789 11.419 1.00 44.31 110 GLU A N 1
ATOM 916 C CA . GLU A 1 110 ? -10.039 28.994 11.223 1.00 44.31 110 GLU A CA 1
ATOM 917 C C . GLU A 1 110 ? -9.831 29.462 9.780 1.00 44.31 110 GLU A C 1
ATOM 919 O O . GLU A 1 110 ? -8.704 29.432 9.264 1.00 44.31 110 GLU A O 1
ATOM 924 N N . ASP A 1 111 ? -10.925 29.868 9.139 1.00 42.41 111 ASP A N 1
ATOM 925 C CA . ASP A 1 111 ? -10.982 30.397 7.780 1.00 42.41 111 ASP A CA 1
ATOM 926 C C . ASP A 1 111 ? -10.166 31.699 7.659 1.00 42.41 111 ASP A C 1
ATOM 928 O O . ASP A 1 111 ? -10.692 32.795 7.473 1.00 42.41 111 ASP A O 1
ATOM 932 N N . SER A 1 112 ? -8.839 31.607 7.723 1.00 44.31 112 SER A N 1
ATOM 933 C CA . SER A 1 112 ? -7.942 32.687 7.335 1.00 44.31 112 SER A CA 1
ATOM 934 C C . SER A 1 112 ? -7.802 32.654 5.817 1.00 44.31 112 SER A C 1
ATOM 936 O O . SER A 1 112 ? -6.815 32.210 5.230 1.00 44.31 112 SER A O 1
ATOM 938 N N . SER A 1 113 ? -8.865 33.135 5.169 1.00 40.75 113 SER A N 1
ATOM 939 C CA . SER A 1 113 ? -8.885 33.566 3.775 1.00 40.75 113 SER A CA 1
ATOM 940 C C . SER A 1 113 ? -7.820 34.651 3.564 1.00 40.75 113 SER A C 1
ATOM 942 O O . SER A 1 113 ? -8.102 35.849 3.578 1.00 40.75 113 SER A O 1
ATOM 944 N N . GLY A 1 114 ? -6.571 34.236 3.366 1.00 40.34 114 GLY A N 1
ATOM 945 C CA . GLY A 1 114 ? -5.507 35.104 2.882 1.00 40.34 114 GLY A CA 1
ATOM 946 C C . GLY A 1 114 ? -5.740 35.455 1.405 1.00 40.34 114 GLY A C 1
ATOM 947 O O . GLY A 1 114 ? -6.103 34.576 0.618 1.00 40.34 114 GLY A O 1
ATOM 948 N N . PRO A 1 115 ? -5.540 36.717 0.982 1.00 38.66 115 PRO A N 1
ATOM 949 C CA . PRO A 1 115 ? -5.816 37.136 -0.385 1.00 38.66 115 PRO A CA 1
ATOM 950 C C . PRO A 1 115 ? -4.813 36.494 -1.349 1.00 38.66 115 PRO A C 1
ATOM 952 O O . PRO A 1 115 ? -3.632 36.847 -1.383 1.00 38.66 115 PRO A O 1
ATOM 955 N N . VAL A 1 116 ? -5.290 35.557 -2.170 1.00 33.19 116 VAL A N 1
ATOM 956 C CA . VAL A 1 116 ? -4.521 35.020 -3.296 1.00 33.19 116 VAL A CA 1
ATOM 957 C C . VAL A 1 116 ? -4.250 36.164 -4.272 1.00 33.19 116 VAL A C 1
ATOM 959 O O . VAL A 1 116 ? -5.155 36.684 -4.928 1.00 33.19 116 VAL A O 1
ATOM 962 N N . LYS A 1 117 ? -2.982 36.575 -4.365 1.00 37.09 117 LYS A N 1
ATOM 963 C CA . LYS A 1 117 ? -2.533 37.582 -5.324 1.00 37.09 117 LYS A CA 1
ATOM 964 C C . LYS A 1 117 ? -2.602 37.016 -6.746 1.00 37.09 117 LYS A C 1
ATOM 966 O O . LYS A 1 117 ? -1.815 36.161 -7.126 1.00 37.09 117 LYS A O 1
ATOM 971 N N . GLN A 1 118 ? -3.547 37.579 -7.497 1.00 33.53 118 GLN A N 1
ATOM 972 C CA . GLN A 1 118 ? -3.598 37.728 -8.953 1.00 33.53 118 GLN A CA 1
ATOM 973 C C . GLN A 1 118 ? -3.602 36.450 -9.810 1.00 33.53 118 GLN A C 1
ATOM 975 O O . GLN A 1 118 ? -2.581 35.866 -10.160 1.00 33.53 118 GLN A O 1
ATOM 980 N N . ILE A 1 119 ? -4.801 36.133 -10.304 1.00 36.66 119 ILE A N 1
ATOM 981 C CA . ILE A 1 119 ? -5.013 35.336 -11.514 1.00 36.66 119 ILE A CA 1
ATOM 982 C C . ILE A 1 119 ? -4.553 36.176 -12.711 1.00 36.66 119 ILE A C 1
ATOM 984 O O . ILE A 1 119 ? -5.277 37.044 -13.202 1.00 36.66 119 ILE A O 1
ATOM 988 N N . ILE A 1 120 ? -3.344 35.921 -13.204 1.00 33.81 120 ILE A N 1
ATOM 989 C CA . ILE A 1 120 ? -2.862 36.530 -14.443 1.00 33.81 120 ILE A CA 1
ATOM 990 C C . ILE A 1 120 ? -3.461 35.729 -15.609 1.00 33.81 120 ILE A C 1
ATOM 992 O O . ILE A 1 120 ? -2.891 34.764 -16.104 1.00 33.81 120 ILE A O 1
ATOM 996 N N . LYS A 1 121 ? -4.660 36.159 -16.022 1.00 30.89 121 LYS A N 1
ATOM 997 C CA . LYS A 1 121 ? -5.338 35.849 -17.293 1.00 30.89 121 LYS A CA 1
ATOM 998 C C . LYS A 1 121 ? -5.776 34.387 -17.496 1.00 30.89 121 LYS A C 1
ATOM 1000 O O . LYS A 1 121 ? -5.140 33.599 -18.190 1.00 30.89 121 LYS A O 1
ATOM 1005 N N . ALA A 1 122 ? -6.982 34.073 -17.023 1.00 35.75 122 ALA A N 1
ATOM 1006 C CA . ALA A 1 122 ? -7.720 32.893 -17.465 1.00 35.75 122 ALA A CA 1
ATOM 1007 C C . ALA A 1 122 ? -8.340 33.160 -18.850 1.00 35.75 122 ALA A C 1
ATOM 1009 O O . ALA A 1 122 ? -9.338 33.871 -18.975 1.00 35.75 122 ALA A O 1
ATOM 1010 N N . ARG A 1 123 ? -7.753 32.606 -19.919 1.00 37.72 123 ARG A N 1
ATOM 1011 C CA . ARG A 1 123 ? -8.400 32.590 -21.239 1.00 37.72 123 ARG A CA 1
ATOM 1012 C C . ARG A 1 123 ? -9.244 31.321 -21.333 1.00 37.72 123 ARG A C 1
ATOM 1014 O O . ARG A 1 123 ? -8.713 30.216 -21.342 1.00 37.72 123 ARG A O 1
ATOM 1021 N N . LYS A 1 124 ? -10.567 31.485 -21.381 1.00 34.12 124 LYS A N 1
ATOM 1022 C CA . LYS A 1 124 ? -11.541 30.402 -21.563 1.00 34.12 124 LYS A CA 1
ATOM 1023 C C . LYS A 1 124 ? -11.417 29.868 -22.995 1.00 34.12 124 LYS A C 1
ATOM 1025 O O . LYS A 1 124 ? -12.035 30.400 -23.912 1.00 34.12 124 LYS A O 1
ATOM 1030 N N . ILE A 1 125 ? -10.560 28.874 -23.209 1.00 42.53 125 ILE A N 1
ATOM 1031 C CA . ILE A 1 125 ? -10.470 28.179 -24.498 1.00 42.53 125 ILE A CA 1
ATOM 1032 C C . ILE A 1 125 ? -11.613 27.160 -24.522 1.00 42.53 125 ILE A C 1
ATOM 1034 O O . ILE A 1 125 ? -11.770 26.388 -23.577 1.00 42.53 125 ILE A O 1
ATOM 1038 N N . LYS A 1 126 ? -12.468 27.217 -25.551 1.00 36.75 126 LYS A N 1
ATOM 1039 C CA . LYS A 1 126 ? -13.591 26.286 -25.736 1.00 36.75 126 LYS A CA 1
ATOM 1040 C C . LYS A 1 126 ? -13.040 24.854 -25.763 1.00 36.75 126 LYS A C 1
ATOM 1042 O O . LYS A 1 126 ? -12.276 24.498 -26.650 1.00 36.75 126 LYS A O 1
ATOM 1047 N N . LEU A 1 127 ? -13.393 24.085 -24.736 1.00 42.84 127 LEU A N 1
ATOM 1048 C CA . LEU A 1 127 ? -12.917 22.729 -24.480 1.00 42.84 127 LEU A CA 1
ATOM 1049 C C . LEU A 1 127 ? -13.671 21.727 -25.357 1.00 42.84 127 LEU A C 1
ATOM 1051 O O . LEU A 1 127 ? -14.854 21.487 -25.119 1.00 42.84 127 LEU A O 1
ATOM 1055 N N . ASN A 1 128 ? -12.971 21.055 -26.268 1.00 36.97 128 ASN A N 1
ATOM 1056 C CA . ASN A 1 128 ? -13.379 19.717 -26.682 1.00 36.97 128 ASN A CA 1
ATOM 1057 C C . ASN A 1 128 ? -12.747 18.720 -25.700 1.00 36.97 128 ASN A C 1
ATOM 1059 O O . ASN A 1 128 ? -11.586 18.359 -25.838 1.00 36.97 128 ASN A O 1
ATOM 1063 N N . GLY A 1 129 ? -13.516 18.306 -24.686 1.00 40.69 129 GLY A N 1
ATOM 1064 C CA . GLY A 1 129 ? -13.154 17.228 -23.757 1.00 40.69 129 GLY A CA 1
ATOM 1065 C C . GLY A 1 129 ? -12.125 17.608 -22.680 1.00 40.69 129 GLY A C 1
ATOM 1066 O O . GLY A 1 129 ? -11.012 18.030 -22.957 1.00 40.69 129 GLY A O 1
ATOM 1067 N N . LYS A 1 130 ? -12.486 17.407 -21.410 1.00 55.97 130 LYS A N 1
ATOM 1068 C CA . LYS A 1 130 ? -11.785 17.855 -20.185 1.00 55.97 130 LYS A CA 1
ATOM 1069 C C . LYS A 1 130 ? -10.378 17.261 -19.937 1.00 55.97 130 LYS A C 1
ATOM 1071 O O . LYS A 1 130 ? -9.879 17.390 -18.827 1.00 55.97 130 LYS A O 1
ATOM 1076 N N . ASN A 1 131 ? -9.759 16.578 -20.902 1.00 60.06 131 ASN A N 1
ATOM 1077 C CA . ASN A 1 131 ? -8.629 15.680 -20.632 1.00 60.06 131 ASN A CA 1
ATOM 1078 C C . ASN A 1 131 ? -7.434 15.804 -21.591 1.00 60.06 131 ASN A C 1
ATOM 1080 O O . ASN A 1 131 ? -6.529 14.974 -21.515 1.00 60.06 131 ASN A O 1
ATOM 1084 N N . ALA A 1 132 ? -7.399 16.806 -22.477 1.00 64.94 132 ALA A N 1
ATOM 1085 C CA . ALA A 1 132 ? -6.298 16.994 -23.422 1.00 64.94 132 ALA A CA 1
ATOM 1086 C C . ALA A 1 132 ? -5.898 18.468 -23.605 1.00 64.94 132 ALA A C 1
ATOM 1088 O O . ALA A 1 132 ? -6.725 19.368 -23.486 1.00 64.94 132 ALA A O 1
ATOM 1089 N N . VAL A 1 133 ? -4.614 18.692 -23.887 1.00 68.69 133 VAL A N 1
ATOM 1090 C CA . VAL A 1 133 ? -3.971 19.990 -24.114 1.00 68.69 133 VAL A CA 1
ATOM 1091 C C . VAL A 1 133 ? -3.300 19.964 -25.478 1.00 68.69 133 VAL A C 1
ATOM 1093 O O . VAL A 1 133 ? -2.592 19.017 -25.817 1.00 68.69 133 VAL A O 1
ATOM 1096 N N . GLU A 1 134 ? -3.503 21.019 -26.254 1.00 70.81 134 GLU A N 1
ATOM 1097 C CA . GLU A 1 134 ? -2.796 21.222 -27.511 1.00 70.81 134 GLU A CA 1
ATOM 1098 C C . GLU A 1 134 ? -1.466 21.943 -27.263 1.00 70.81 134 GLU A C 1
ATOM 1100 O O . GLU A 1 134 ? -1.409 22.968 -26.581 1.00 70.81 134 GLU A O 1
ATOM 1105 N N . VAL A 1 135 ? -0.386 21.393 -27.809 1.00 74.81 135 VAL A N 1
ATOM 1106 C CA . VAL A 1 135 ? 0.982 21.882 -27.653 1.00 74.81 135 VAL A CA 1
ATOM 1107 C C . VAL A 1 135 ? 1.520 22.287 -29.019 1.00 74.81 135 VAL A C 1
ATOM 1109 O O . VAL A 1 135 ? 1.392 21.559 -30.002 1.00 74.81 135 VAL A O 1
ATOM 1112 N N . LYS A 1 136 ? 2.176 23.449 -29.080 1.00 77.44 136 LYS A N 1
ATOM 1113 C CA . LYS A 1 136 ? 2.906 23.877 -30.276 1.00 77.44 136 LYS A CA 1
ATOM 1114 C C . LYS A 1 136 ? 4.183 23.053 -30.407 1.00 77.44 136 LYS A C 1
ATOM 1116 O O . LYS A 1 136 ? 5.112 23.222 -29.621 1.00 77.44 136 LYS A O 1
ATOM 1121 N N . LEU A 1 137 ? 4.209 22.159 -31.390 1.00 72.75 137 LEU A N 1
ATOM 1122 C CA . LEU A 1 137 ? 5.360 21.312 -31.688 1.00 72.75 137 LEU A CA 1
ATOM 1123 C C . LEU A 1 137 ? 6.361 22.048 -32.588 1.00 72.75 137 LEU A C 1
ATOM 1125 O O . LEU A 1 137 ? 5.975 22.815 -33.470 1.00 72.75 137 LEU A O 1
ATOM 1129 N N . THR A 1 138 ? 7.656 21.812 -32.374 1.00 72.12 138 THR A N 1
ATOM 1130 C CA . THR A 1 138 ? 8.713 22.309 -33.266 1.00 72.12 138 THR A CA 1
ATOM 1131 C C . THR A 1 138 ? 8.690 21.556 -34.603 1.00 72.12 138 THR A C 1
ATOM 1133 O O . THR A 1 138 ? 8.061 20.502 -34.731 1.00 72.12 138 THR A O 1
ATOM 1136 N N . LYS A 1 139 ? 9.380 22.085 -35.627 1.00 70.19 139 LYS A N 1
ATOM 1137 C CA . LYS A 1 139 ? 9.376 21.549 -37.006 1.00 70.19 139 LYS A CA 1
ATOM 1138 C C . LYS A 1 139 ? 9.699 20.049 -37.075 1.00 70.19 139 LYS A C 1
ATOM 1140 O O . LYS A 1 139 ? 9.109 19.331 -37.880 1.00 70.19 139 LYS A O 1
ATOM 1145 N N . GLU A 1 140 ? 10.568 19.574 -36.190 1.00 66.69 140 GLU A N 1
ATOM 1146 C CA . GLU A 1 140 ? 10.993 18.174 -36.079 1.00 66.69 140 GLU A CA 1
ATOM 1147 C C . GLU A 1 140 ? 9.872 17.233 -35.612 1.00 66.69 140 GLU A C 1
ATOM 1149 O O . GLU A 1 140 ? 9.791 16.086 -36.049 1.00 66.69 140 GLU A O 1
ATOM 1154 N N . PHE A 1 141 ? 8.948 17.736 -34.790 1.00 62.12 141 PHE A N 1
ATOM 1155 C CA . PHE A 1 141 ? 7.812 16.980 -34.257 1.00 62.12 141 PHE A CA 1
ATOM 1156 C C . PHE A 1 141 ? 6.497 17.282 -34.981 1.00 62.12 141 PHE A C 1
ATOM 1158 O O . PHE A 1 141 ? 5.455 16.773 -34.580 1.00 62.12 141 PHE A O 1
ATOM 1165 N N . SER A 1 142 ? 6.534 18.031 -36.087 1.00 70.44 142 SER A N 1
ATOM 1166 C CA . SER A 1 142 ? 5.354 18.384 -36.899 1.00 70.44 142 SER A CA 1
ATOM 1167 C C . SER A 1 142 ? 4.545 17.178 -37.396 1.00 70.44 142 SER A C 1
ATOM 1169 O O . SER A 1 142 ? 3.352 17.295 -37.652 1.00 70.44 142 SER A O 1
ATOM 1171 N N . ARG A 1 143 ? 5.178 16.000 -37.499 1.00 77.56 143 ARG A N 1
ATOM 1172 C CA . ARG A 1 143 ? 4.528 14.730 -37.867 1.00 77.56 143 ARG A CA 1
ATOM 1173 C C . ARG A 1 143 ? 3.707 14.102 -36.732 1.00 77.56 143 ARG A C 1
ATOM 1175 O O . ARG A 1 143 ? 3.006 13.122 -36.971 1.00 77.56 143 ARG A O 1
ATOM 1182 N N . LYS A 1 144 ? 3.842 14.578 -35.491 1.00 69.44 144 LYS A N 1
ATOM 1183 C CA . LYS A 1 144 ? 3.091 14.083 -34.328 1.00 69.44 144 LYS A CA 1
ATOM 1184 C C . LYS A 1 144 ? 1.842 14.933 -34.115 1.00 69.44 144 LYS A C 1
ATOM 1186 O O . LYS A 1 144 ? 1.825 16.119 -34.423 1.00 69.44 144 LYS A O 1
ATOM 1191 N N . HIS A 1 145 ? 0.798 14.312 -33.572 1.00 67.12 145 HIS A N 1
ATOM 1192 C CA . HIS A 1 145 ? -0.443 15.017 -33.281 1.00 67.12 145 HIS A CA 1
ATOM 1193 C C . HIS A 1 145 ? -0.213 16.032 -32.141 1.00 67.12 145 HIS A C 1
ATOM 1195 O O . HIS A 1 145 ? 0.335 15.639 -31.110 1.00 67.12 145 HIS A O 1
ATOM 1201 N N . PRO A 1 146 ? -0.611 17.312 -32.290 1.00 75.06 146 PRO A N 1
ATOM 1202 C CA . PRO A 1 146 ? -0.307 18.365 -31.315 1.00 75.06 146 PRO A CA 1
ATOM 1203 C C . PRO A 1 146 ? -1.158 18.281 -30.040 1.00 75.06 146 PRO A C 1
ATOM 1205 O O . PRO A 1 146 ? -0.852 18.942 -29.055 1.00 75.06 146 PRO A O 1
ATOM 1208 N N . VAL A 1 147 ? -2.222 17.474 -30.036 1.00 74.75 147 VAL A N 1
ATOM 1209 C CA . VAL A 1 147 ? -3.097 17.269 -28.871 1.00 74.75 147 VAL A CA 1
ATOM 1210 C C . VAL A 1 147 ? -2.605 16.093 -28.030 1.00 74.75 147 VAL A C 1
ATOM 1212 O O . VAL A 1 147 ? -2.575 14.960 -28.511 1.00 74.75 147 VAL A O 1
ATOM 1215 N N . PHE A 1 148 ? -2.280 16.359 -26.764 1.00 73.06 148 PHE A N 1
ATOM 1216 C CA . PHE A 1 148 ? -1.795 15.382 -25.791 1.00 73.06 148 PHE A CA 1
ATOM 1217 C C . PHE A 1 148 ? -2.729 15.293 -24.582 1.00 73.06 148 PHE A C 1
ATOM 1219 O O . PHE A 1 148 ? -3.249 16.315 -24.140 1.00 73.06 148 PHE A O 1
ATOM 1226 N N . PRO A 1 149 ? -2.934 14.109 -23.984 1.00 76.00 149 PRO A N 1
ATOM 1227 C CA . PRO A 1 149 ? -3.675 14.000 -22.734 1.00 76.00 149 PRO A CA 1
ATOM 1228 C C . PRO A 1 149 ? -2.947 14.712 -21.581 1.00 76.00 149 PRO A C 1
ATOM 1230 O O . PRO A 1 149 ? -1.721 14.647 -21.474 1.00 76.00 149 PRO A O 1
ATOM 1233 N N . VAL A 1 150 ? -3.704 15.346 -20.677 1.00 69.69 150 VAL A N 1
ATOM 1234 C CA . VAL A 1 150 ? -3.171 16.120 -19.530 1.00 69.69 150 VAL A CA 1
ATOM 1235 C C . VAL A 1 150 ? -2.245 15.300 -18.625 1.00 69.69 150 VAL A C 1
ATOM 1237 O O . VAL A 1 150 ? -1.315 15.846 -18.043 1.00 69.69 150 VAL A O 1
ATOM 1240 N N . SER A 1 151 ? -2.450 13.982 -18.543 1.00 69.38 151 SER A N 1
ATOM 1241 C CA . SER A 1 151 ? -1.631 13.064 -17.742 1.00 69.38 151 SER A CA 1
ATOM 1242 C C . SER A 1 151 ? -0.193 12.921 -18.244 1.00 69.38 151 SER A C 1
ATOM 1244 O O . SER A 1 151 ? 0.676 12.490 -17.488 1.00 69.38 151 SER A O 1
ATOM 1246 N N . LEU A 1 152 ? 0.062 13.245 -19.516 1.00 72.19 152 LEU A N 1
ATOM 1247 C CA . LEU A 1 152 ? 1.394 13.189 -20.122 1.00 72.19 152 LEU A CA 1
ATOM 1248 C C . LEU A 1 152 ? 2.125 14.536 -20.067 1.00 72.19 152 LEU A C 1
ATOM 1250 O O . LEU A 1 152 ? 3.308 14.599 -20.396 1.00 72.19 152 LEU A O 1
ATOM 1254 N N . VAL A 1 153 ? 1.450 15.603 -19.633 1.00 72.62 153 VAL A N 1
ATOM 1255 C CA . VAL A 1 153 ? 2.021 16.948 -19.539 1.00 72.62 153 VAL A CA 1
ATOM 1256 C C . VAL A 1 153 ? 2.406 17.232 -18.090 1.00 72.62 153 VAL A C 1
ATOM 1258 O O . VAL A 1 153 ? 1.592 17.106 -17.178 1.00 72.62 153 VAL A O 1
ATOM 1261 N N . LYS A 1 154 ? 3.656 17.645 -17.867 1.00 69.31 154 LYS A N 1
ATOM 1262 C CA . LYS A 1 154 ? 4.121 18.145 -16.568 1.00 69.31 154 LYS A CA 1
ATOM 1263 C C . LYS A 1 154 ? 4.351 19.654 -16.654 1.00 69.31 154 LYS A C 1
ATOM 1265 O O . LYS A 1 154 ? 4.956 20.097 -17.631 1.00 69.31 154 LYS A O 1
ATOM 1270 N N . PRO A 1 155 ? 3.908 20.443 -15.658 1.00 67.62 155 PRO A N 1
ATOM 1271 C CA . PRO A 1 155 ? 4.197 21.869 -15.627 1.00 67.62 155 PRO A CA 1
ATOM 1272 C C . PRO A 1 155 ? 5.707 22.081 -15.497 1.00 67.62 155 PRO A C 1
ATOM 1274 O O . PRO A 1 155 ? 6.351 21.526 -14.604 1.00 67.62 155 PRO A O 1
ATOM 1277 N N . TYR A 1 156 ? 6.269 22.867 -16.411 1.00 61.91 156 TYR A N 1
ATOM 1278 C CA . TYR A 1 156 ? 7.657 23.294 -16.337 1.00 61.91 156 TYR A CA 1
ATOM 1279 C C . TYR A 1 156 ? 7.723 24.604 -15.557 1.00 61.91 156 TYR A C 1
ATOM 1281 O O . TYR A 1 156 ? 7.155 25.611 -15.977 1.00 61.91 156 TYR A O 1
ATOM 1289 N N . PHE A 1 157 ? 8.410 24.583 -14.421 1.00 65.75 157 PHE A N 1
ATOM 1290 C CA . PHE A 1 157 ? 8.715 25.785 -13.658 1.00 65.75 157 PHE A CA 1
ATOM 1291 C C . PHE A 1 157 ? 10.147 26.193 -13.980 1.00 65.75 157 PHE A C 1
ATOM 1293 O O . PHE A 1 157 ? 11.080 25.418 -13.749 1.00 65.75 157 PHE A O 1
ATOM 1300 N N . GLN A 1 158 ? 10.315 27.397 -14.524 1.00 61.78 158 GLN A N 1
ATOM 1301 C CA . GLN A 1 158 ? 11.639 27.974 -14.705 1.00 61.78 158 GLN A CA 1
ATOM 1302 C C . GLN A 1 158 ? 12.281 28.112 -13.321 1.00 61.78 158 GLN A C 1
ATOM 1304 O O . GLN A 1 158 ? 11.664 28.619 -12.385 1.00 61.78 158 GLN A O 1
ATOM 1309 N N . THR A 1 159 ? 13.482 27.562 -13.158 1.00 59.50 159 THR A N 1
ATOM 1310 C CA . THR A 1 159 ? 14.172 27.617 -11.867 1.00 59.50 159 THR A CA 1
ATOM 1311 C C . THR A 1 159 ? 14.770 29.011 -11.718 1.00 59.50 159 THR A C 1
ATOM 1313 O O . THR A 1 159 ? 15.668 29.365 -12.474 1.00 59.50 159 THR A O 1
ATOM 1316 N N . GLU A 1 160 ? 14.255 29.806 -10.778 1.00 65.25 160 GLU A N 1
ATOM 1317 C CA . GLU A 1 160 ? 14.875 31.073 -10.376 1.00 65.25 160 GLU A CA 1
ATOM 1318 C C . GLU A 1 160 ? 16.150 30.757 -9.585 1.00 65.25 160 GLU A C 1
ATOM 1320 O O . GLU A 1 160 ? 16.079 30.301 -8.440 1.00 65.25 160 GLU A O 1
ATOM 1325 N N . GLU A 1 161 ? 17.311 30.933 -10.224 1.00 61.97 161 GLU A N 1
ATOM 1326 C CA . GLU A 1 161 ? 18.614 30.564 -9.651 1.00 61.97 161 GLU A CA 1
ATOM 1327 C C . GLU A 1 161 ? 18.929 31.366 -8.375 1.00 61.97 161 GLU A C 1
ATOM 1329 O O . GLU A 1 161 ? 19.465 30.804 -7.420 1.00 61.97 161 GLU A O 1
ATOM 1334 N N . ASP A 1 162 ? 18.481 32.622 -8.301 1.00 64.81 162 ASP A N 1
ATOM 1335 C CA . ASP A 1 162 ? 18.715 33.513 -7.155 1.00 64.81 162 ASP A CA 1
ATOM 1336 C C . ASP A 1 162 ? 17.958 33.095 -5.888 1.00 64.81 162 ASP A C 1
ATOM 1338 O O . ASP A 1 162 ? 18.374 33.389 -4.768 1.00 64.81 162 ASP A O 1
ATOM 1342 N N . LYS A 1 163 ? 16.838 32.382 -6.041 1.00 65.69 163 LYS A N 1
ATOM 1343 C CA . LYS A 1 163 ? 15.956 32.037 -4.919 1.00 65.69 163 LYS A CA 1
ATOM 1344 C C . LYS A 1 163 ? 16.368 30.746 -4.211 1.00 65.69 163 LYS A C 1
ATOM 1346 O O . LYS A 1 163 ? 16.002 30.541 -3.055 1.00 65.69 163 LYS A O 1
ATOM 1351 N N . PHE A 1 164 ? 17.113 29.867 -4.887 1.00 63.41 164 PHE A N 1
ATOM 1352 C CA . PHE A 1 164 ? 17.497 28.551 -4.363 1.00 63.41 164 PHE A CA 1
ATOM 1353 C C . PHE A 1 164 ? 18.918 28.137 -4.800 1.00 63.41 164 PHE A C 1
ATOM 1355 O O . PHE A 1 164 ? 19.066 27.177 -5.565 1.00 63.41 164 PHE A O 1
ATOM 1362 N N . PRO A 1 165 ? 19.972 28.793 -4.275 1.00 66.50 165 PRO A N 1
ATOM 1363 C CA . PRO A 1 165 ? 21.362 28.573 -4.697 1.00 66.50 165 PRO A CA 1
ATOM 1364 C C . PRO A 1 165 ? 21.884 27.151 -4.416 1.00 66.50 165 PRO A C 1
ATOM 1366 O O . PRO A 1 165 ? 22.759 26.655 -5.119 1.00 66.50 165 PRO A O 1
ATOM 1369 N N . SER A 1 166 ? 21.322 26.451 -3.424 1.00 68.19 166 SER A N 1
ATOM 1370 C CA . SER A 1 166 ? 21.743 25.095 -3.025 1.00 68.19 166 SER A CA 1
ATOM 1371 C C . SER A 1 166 ? 21.090 23.968 -3.840 1.00 68.19 166 SER A C 1
ATOM 1373 O O . SER A 1 166 ? 21.335 22.785 -3.582 1.00 68.19 166 SER A O 1
ATOM 1375 N N . ARG A 1 167 ? 20.208 24.290 -4.796 1.00 67.25 167 ARG A N 1
ATOM 1376 C CA . ARG A 1 167 ? 19.509 23.279 -5.595 1.00 67.25 167 ARG A CA 1
ATOM 1377 C C . ARG A 1 167 ? 20.456 22.730 -6.660 1.00 67.25 167 ARG A C 1
ATOM 1379 O O . ARG A 1 167 ? 20.866 23.450 -7.564 1.00 67.25 167 ARG A O 1
ATOM 1386 N N . LYS A 1 168 ? 20.776 21.431 -6.586 1.00 59.31 168 LYS A N 1
ATOM 1387 C CA . LYS A 1 168 ? 21.531 20.740 -7.644 1.00 59.31 168 LYS A CA 1
ATOM 1388 C C . LYS A 1 168 ? 20.802 20.946 -8.972 1.00 59.31 168 LYS A C 1
ATOM 1390 O O . LYS A 1 168 ? 19.635 20.565 -9.086 1.00 59.31 168 LYS A O 1
ATOM 1395 N N . LYS A 1 169 ? 21.471 21.565 -9.951 1.00 61.12 169 LYS A N 1
ATOM 1396 C CA . LYS A 1 169 ? 20.925 21.712 -11.303 1.00 61.12 169 LYS A CA 1
ATOM 1397 C C . LYS A 1 169 ? 20.614 20.303 -11.806 1.00 61.12 169 LYS A C 1
ATOM 1399 O O . LYS A 1 169 ? 21.507 19.457 -11.839 1.00 61.12 169 LYS A O 1
ATOM 1404 N N . ASN A 1 170 ? 19.356 20.034 -12.155 1.00 54.25 170 ASN A N 1
ATOM 1405 C CA . ASN A 1 170 ? 19.055 18.862 -12.964 1.00 54.25 170 ASN A CA 1
ATOM 1406 C C . ASN A 1 170 ? 19.811 19.101 -14.265 1.00 54.25 170 ASN A C 1
ATOM 1408 O O . ASN A 1 170 ? 19.448 20.011 -15.010 1.00 54.25 170 ASN A O 1
ATOM 1412 N N . THR A 1 171 ? 20.905 18.372 -14.474 1.00 52.72 171 THR A N 1
ATOM 1413 C CA . THR A 1 171 ? 21.650 18.384 -15.726 1.00 52.72 171 THR A CA 1
ATOM 1414 C C . THR A 1 171 ? 20.615 18.282 -16.833 1.00 52.72 171 THR A C 1
ATOM 1416 O O . THR A 1 171 ? 19.783 17.369 -16.798 1.00 52.72 171 THR A O 1
ATOM 1419 N N . THR A 1 172 ? 20.592 19.258 -17.745 1.00 56.78 172 THR A N 1
ATOM 1420 C CA . THR A 1 172 ? 19.814 19.161 -18.981 1.00 56.78 172 THR A CA 1
ATOM 1421 C C . THR A 1 172 ? 19.968 17.725 -19.475 1.00 56.78 172 THR A C 1
ATOM 1423 O O . THR A 1 172 ? 21.117 17.263 -19.502 1.00 56.78 172 THR A O 1
ATOM 1426 N N . PRO A 1 173 ? 18.873 16.984 -19.764 1.00 57.75 173 PRO A N 1
ATOM 1427 C CA . PRO A 1 173 ? 18.997 15.653 -20.344 1.00 57.75 173 PRO A CA 1
ATOM 1428 C C . PRO A 1 173 ? 20.047 15.765 -21.442 1.00 57.75 173 PRO A C 1
ATOM 1430 O O . PRO A 1 173 ? 19.936 16.727 -22.212 1.00 57.75 173 PRO A O 1
ATOM 1433 N N . PRO A 1 174 ? 21.099 14.922 -21.441 1.00 53.00 174 PRO A N 1
ATOM 1434 C CA . PRO A 1 174 ? 22.170 15.058 -22.412 1.00 53.00 174 PRO A CA 1
ATOM 1435 C C . PRO A 1 174 ? 21.499 15.221 -23.767 1.00 53.00 174 PRO A C 1
ATOM 1437 O O . PRO A 1 174 ? 20.651 14.396 -24.128 1.00 53.00 174 PRO A O 1
ATOM 1440 N N . GLY A 1 175 ? 21.766 16.355 -24.429 1.00 54.34 175 GLY A N 1
ATOM 1441 C CA . GLY A 1 175 ? 21.249 16.597 -25.768 1.00 54.34 175 GLY A CA 1
ATOM 1442 C C . GLY A 1 175 ? 21.521 15.336 -26.568 1.00 54.34 175 GLY A C 1
ATOM 1443 O O . GLY A 1 175 ? 22.581 14.737 -26.375 1.00 54.34 175 GLY A O 1
ATOM 1444 N N . ILE A 1 176 ? 20.530 14.879 -27.336 1.00 55.03 176 ILE A N 1
ATOM 1445 C CA . ILE A 1 176 ? 20.643 13.669 -28.151 1.00 55.03 176 ILE A CA 1
ATOM 1446 C C . ILE A 1 176 ? 21.965 13.792 -28.894 1.00 55.03 176 ILE A C 1
ATOM 1448 O O . ILE A 1 176 ? 22.109 14.628 -29.780 1.00 55.03 176 ILE A O 1
ATOM 1452 N N . VAL A 1 177 ? 22.952 13.024 -28.439 1.00 51.03 177 VAL A N 1
ATOM 1453 C CA . VAL A 1 177 ? 24.230 12.937 -29.113 1.00 51.03 177 VAL A CA 1
ATOM 1454 C C . VAL A 1 177 ? 23.844 12.326 -30.444 1.00 51.03 177 VAL A C 1
ATOM 1456 O O . VAL A 1 177 ? 23.264 11.235 -30.458 1.00 51.03 177 VAL A O 1
ATOM 1459 N N . GLU A 1 178 ? 24.068 13.043 -31.544 1.00 54.72 178 GLU A N 1
ATOM 1460 C CA . GLU A 1 178 ? 24.171 12.388 -32.837 1.00 54.72 178 GLU A CA 1
ATOM 1461 C C . GLU A 1 178 ? 25.262 11.340 -32.648 1.00 54.72 178 GLU A C 1
ATOM 1463 O O . GLU A 1 178 ? 26.453 11.644 -32.624 1.00 54.72 178 GLU A O 1
ATOM 1468 N N . VAL A 1 179 ? 24.850 10.106 -32.351 1.00 52.59 179 VAL A N 1
ATOM 1469 C CA . VAL A 1 179 ? 25.747 8.967 -32.384 1.00 52.59 179 VAL A CA 1
ATOM 1470 C C . VAL A 1 179 ? 26.057 8.857 -33.857 1.00 52.59 179 VAL A C 1
ATOM 1472 O O . VAL A 1 179 ? 25.267 8.287 -34.610 1.00 52.59 179 VAL A O 1
ATOM 1475 N N . GLU A 1 180 ? 27.155 9.492 -34.270 1.00 52.12 180 GLU A N 1
ATOM 1476 C CA . GLU A 1 180 ? 27.785 9.196 -35.540 1.00 52.12 180 GLU A CA 1
ATOM 1477 C C . GLU A 1 180 ? 27.800 7.678 -35.631 1.00 52.12 180 GLU A C 1
ATOM 1479 O O . GLU A 1 180 ? 28.345 6.994 -34.755 1.00 52.12 180 GLU A O 1
ATOM 1484 N N . ASP A 1 181 ? 27.078 7.171 -36.628 1.00 54.84 181 ASP A N 1
ATOM 1485 C CA . ASP A 1 181 ? 26.779 5.761 -36.846 1.00 54.84 181 ASP A CA 1
ATOM 1486 C C . ASP A 1 181 ? 28.052 5.065 -37.352 1.00 54.84 181 ASP A C 1
ATOM 1488 O O . ASP A 1 181 ? 28.080 4.443 -38.411 1.00 54.84 181 ASP A O 1
ATOM 1492 N N . SER A 1 182 ? 29.148 5.251 -36.615 1.00 54.62 182 SER A N 1
ATOM 1493 C CA . SER A 1 182 ? 30.438 4.651 -36.855 1.00 54.62 182 SER A CA 1
ATOM 1494 C C . SER A 1 182 ? 30.273 3.159 -36.568 1.00 54.62 182 SER A C 1
ATOM 1496 O O . SER A 1 182 ? 29.973 2.753 -35.436 1.00 54.62 182 SER A O 1
ATOM 1498 N N . PRO A 1 183 ? 30.363 2.308 -37.602 1.00 61.19 183 PRO A N 1
ATOM 1499 C CA . PRO A 1 183 ? 30.207 0.880 -37.421 1.00 61.19 183 PRO A CA 1
ATOM 1500 C C . PRO A 1 183 ? 31.318 0.404 -36.484 1.00 61.19 183 PRO A C 1
ATOM 1502 O O . PRO A 1 183 ? 32.503 0.562 -36.769 1.00 61.19 183 PRO A O 1
ATOM 1505 N N . GLY A 1 184 ? 30.926 -0.153 -35.337 1.00 68.56 184 GLY A N 1
ATOM 1506 C CA . GLY A 1 184 ? 31.867 -0.720 -34.375 1.00 68.56 184 GLY A CA 1
ATOM 1507 C C . GLY A 1 184 ? 32.694 -1.865 -34.986 1.00 68.56 184 GLY A C 1
ATOM 1508 O O . GLY A 1 184 ? 32.438 -2.306 -36.108 1.00 68.56 184 GLY A O 1
ATOM 1509 N N . PRO A 1 185 ? 33.675 -2.413 -34.253 1.00 80.62 185 PRO A N 1
ATOM 1510 C CA . PRO A 1 185 ? 34.501 -3.502 -34.764 1.00 80.62 185 PRO A CA 1
ATOM 1511 C C . PRO A 1 185 ? 33.650 -4.733 -35.105 1.00 80.62 185 PRO A C 1
ATOM 1513 O O . PRO A 1 185 ? 32.865 -5.222 -34.286 1.00 80.62 185 PRO A O 1
ATOM 1516 N N . VAL A 1 186 ? 33.817 -5.262 -36.317 1.00 86.12 186 VAL A N 1
ATOM 1517 C CA . VAL A 1 186 ? 33.032 -6.394 -36.824 1.00 86.12 186 VAL A CA 1
ATOM 1518 C C . VAL A 1 186 ? 33.401 -7.689 -36.087 1.00 86.12 186 VAL A C 1
ATOM 1520 O O . VAL A 1 186 ? 34.569 -8.032 -35.890 1.00 86.12 186 VAL A O 1
ATOM 1523 N N . LYS A 1 187 ? 32.384 -8.446 -35.659 1.00 87.88 187 LYS A N 1
ATOM 1524 C CA . LYS A 1 187 ? 32.534 -9.780 -35.059 1.00 87.88 187 LYS A CA 1
ATOM 1525 C C . LYS A 1 187 ? 32.555 -10.856 -36.138 1.00 87.88 187 LYS A C 1
ATOM 1527 O O . LYS A 1 187 ? 33.510 -11.629 -36.214 1.00 87.88 187 LYS A O 1
ATOM 1532 N N . LYS A 1 188 ? 31.488 -10.945 -36.941 1.00 88.81 188 LYS A N 1
ATOM 1533 C CA . LYS A 1 188 ? 31.314 -11.985 -37.968 1.00 88.81 188 LYS A CA 1
ATOM 1534 C C . LYS A 1 188 ? 30.226 -11.606 -38.979 1.00 88.81 188 LYS A C 1
ATOM 1536 O O . LYS A 1 188 ? 29.287 -10.894 -38.646 1.00 88.81 188 LYS A O 1
ATOM 1541 N N . ILE A 1 189 ? 30.331 -12.161 -40.187 1.00 90.69 189 ILE A N 1
ATOM 1542 C CA . ILE A 1 189 ? 29.279 -12.154 -41.212 1.00 90.69 189 ILE A CA 1
ATOM 1543 C C . ILE A 1 189 ? 28.530 -13.492 -41.178 1.00 90.69 189 ILE A C 1
ATOM 1545 O O . ILE A 1 189 ? 29.165 -14.550 -41.199 1.00 90.69 189 ILE A O 1
ATOM 1549 N N . ILE A 1 190 ? 27.193 -13.461 -41.127 1.00 89.12 190 ILE A N 1
ATOM 1550 C CA . ILE A 1 190 ? 26.365 -14.685 -41.024 1.00 89.12 190 ILE A CA 1
ATOM 1551 C C . ILE A 1 190 ? 25.614 -15.008 -42.318 1.00 89.12 190 ILE A C 1
ATOM 1553 O O . ILE A 1 190 ? 25.482 -16.174 -42.705 1.00 89.12 190 ILE A O 1
ATOM 1557 N N . LYS A 1 191 ? 25.087 -13.990 -42.998 1.00 89.19 191 LYS A N 1
ATOM 1558 C CA . LYS A 1 191 ? 24.242 -14.176 -44.182 1.00 89.19 191 LYS A CA 1
ATOM 1559 C C . LYS A 1 191 ? 24.687 -13.264 -45.310 1.00 89.19 191 LYS A C 1
ATOM 1561 O O . LYS A 1 191 ? 25.256 -12.205 -45.072 1.00 89.19 191 LYS A O 1
ATOM 1566 N N . ALA A 1 192 ? 24.385 -13.687 -46.529 1.00 91.06 192 ALA A N 1
ATOM 1567 C CA . ALA A 1 192 ? 24.496 -12.876 -47.729 1.00 91.06 192 ALA A CA 1
ATOM 1568 C C . ALA A 1 192 ? 23.135 -12.847 -48.426 1.00 91.06 192 ALA A C 1
ATOM 1570 O O . ALA A 1 192 ? 22.406 -13.839 -48.401 1.00 91.06 192 ALA A O 1
ATOM 1571 N N . ARG A 1 193 ? 22.800 -11.714 -49.039 1.00 89.12 193 ARG A N 1
ATOM 1572 C CA . ARG A 1 193 ? 21.616 -11.547 -49.885 1.00 89.12 193 ARG A CA 1
ATOM 1573 C C . ARG A 1 193 ? 21.984 -10.771 -51.142 1.00 89.12 193 ARG A C 1
ATOM 1575 O O . ARG A 1 193 ? 22.905 -9.956 -51.121 1.00 89.12 193 ARG A O 1
ATOM 1582 N N . LYS A 1 194 ? 21.255 -11.013 -52.228 1.00 91.88 194 LYS A N 1
ATOM 1583 C CA . LYS A 1 194 ? 21.352 -10.249 -53.474 1.00 91.88 194 LYS A CA 1
ATOM 1584 C C . LYS A 1 194 ? 20.102 -9.384 -53.587 1.00 91.88 194 LYS A C 1
ATOM 1586 O O . LYS A 1 194 ? 18.999 -9.905 -53.456 1.00 91.88 194 LYS A O 1
ATOM 1591 N N . ILE A 1 195 ? 20.279 -8.085 -53.783 1.00 88.69 195 ILE A N 1
ATOM 1592 C CA . ILE A 1 195 ? 19.184 -7.126 -53.939 1.00 88.69 195 ILE A CA 1
ATOM 1593 C C . ILE A 1 195 ? 19.420 -6.280 -55.183 1.00 88.69 195 ILE A C 1
ATOM 1595 O O . ILE A 1 195 ? 20.565 -6.079 -55.583 1.00 88.69 195 ILE A O 1
ATOM 1599 N N . ARG A 1 196 ? 18.343 -5.774 -55.782 1.00 87.75 196 ARG A N 1
ATOM 1600 C CA . ARG A 1 196 ? 18.422 -4.870 -56.927 1.00 87.75 196 ARG A CA 1
ATOM 1601 C C . ARG A 1 196 ? 18.184 -3.441 -56.448 1.00 87.75 196 ARG A C 1
ATOM 1603 O O . ARG A 1 196 ? 17.090 -3.129 -55.990 1.00 87.75 196 ARG A O 1
ATOM 1610 N N . LEU A 1 197 ? 19.212 -2.599 -56.514 1.00 81.94 197 LEU A N 1
ATOM 1611 C CA . LEU A 1 197 ? 19.182 -1.191 -56.103 1.00 81.94 197 LEU A CA 1
ATOM 1612 C C . LEU A 1 197 ? 19.605 -0.330 -57.295 1.00 81.94 197 LEU A C 1
ATOM 1614 O O . LEU A 1 197 ? 20.615 -0.612 -57.936 1.00 81.94 197 LEU A O 1
ATOM 1618 N N . ASN A 1 198 ? 18.816 0.693 -57.629 1.00 78.19 198 ASN A N 1
ATOM 1619 C CA . ASN A 1 198 ? 19.058 1.582 -58.776 1.00 78.19 198 ASN A CA 1
ATOM 1620 C C . ASN A 1 198 ? 19.321 0.821 -60.095 1.00 78.19 198 ASN A C 1
ATOM 1622 O O . ASN A 1 198 ? 20.228 1.149 -60.856 1.00 78.19 198 ASN A O 1
ATOM 1626 N N . GLY A 1 199 ? 18.566 -0.258 -60.333 1.00 82.06 199 GLY A N 1
ATOM 1627 C CA . GLY A 1 199 ? 18.682 -1.098 -61.531 1.00 82.06 199 GLY A CA 1
ATOM 1628 C C . GLY A 1 199 ? 19.873 -2.066 -61.549 1.00 82.06 199 GLY A C 1
ATOM 1629 O O . GLY A 1 199 ? 19.880 -2.965 -62.392 1.00 82.06 199 GLY A O 1
ATOM 1630 N N . LYS A 1 200 ? 20.818 -1.951 -60.606 1.00 83.81 200 LYS A N 1
ATOM 1631 C CA . LYS A 1 200 ? 21.999 -2.814 -60.478 1.00 83.81 200 LYS A CA 1
ATOM 1632 C C . LYS A 1 200 ? 21.804 -3.869 -59.394 1.00 83.81 200 LYS A C 1
ATOM 1634 O O . LYS A 1 200 ? 21.226 -3.614 -58.339 1.00 83.81 200 LYS A O 1
ATOM 1639 N N . ASP A 1 201 ? 22.325 -5.057 -59.655 1.00 88.06 201 ASP A N 1
ATOM 1640 C CA . ASP A 1 201 ? 22.343 -6.143 -58.686 1.00 88.06 201 ASP A CA 1
ATOM 1641 C C . ASP A 1 201 ? 23.518 -5.970 -57.717 1.00 88.06 201 ASP A C 1
ATOM 1643 O O . ASP A 1 201 ? 24.678 -6.049 -58.118 1.00 88.06 201 ASP A O 1
ATOM 1647 N N . GLN A 1 202 ? 23.223 -5.783 -56.432 1.00 88.06 202 GLN A N 1
ATOM 1648 C CA . GLN A 1 202 ? 24.217 -5.606 -55.378 1.00 88.06 202 GLN A CA 1
ATOM 1649 C C . GLN A 1 202 ? 24.100 -6.706 -54.320 1.00 88.06 202 GLN A C 1
ATOM 1651 O O . GLN A 1 202 ? 23.008 -7.113 -53.911 1.00 88.06 202 GLN A O 1
ATOM 1656 N N . ARG A 1 203 ? 25.249 -7.207 -53.858 1.00 89.25 203 ARG A N 1
ATOM 1657 C CA . ARG A 1 203 ? 25.322 -8.145 -52.733 1.00 89.25 203 ARG A CA 1
ATOM 1658 C C . ARG A 1 203 ? 25.456 -7.377 -51.423 1.00 89.25 203 ARG A C 1
ATOM 1660 O O . ARG A 1 203 ? 26.273 -6.469 -51.313 1.00 89.25 203 ARG A O 1
ATOM 1667 N N . GLN A 1 204 ? 24.664 -7.776 -50.434 1.00 93.31 204 GLN A N 1
ATOM 1668 C CA . GLN A 1 204 ? 24.772 -7.303 -49.058 1.00 93.31 204 GLN A CA 1
ATOM 1669 C C . GLN A 1 204 ? 25.022 -8.470 -48.113 1.00 93.31 204 GLN A C 1
ATOM 1671 O O . GLN A 1 204 ? 24.580 -9.596 -48.356 1.00 93.31 204 GLN A O 1
ATOM 1676 N N . TYR A 1 205 ? 25.683 -8.174 -47.004 1.00 92.56 205 TYR A N 1
ATOM 1677 C CA . TYR A 1 205 ? 26.079 -9.135 -45.992 1.00 92.56 205 TYR A CA 1
ATOM 1678 C C . TYR A 1 205 ? 25.549 -8.695 -44.629 1.00 92.56 205 TYR A C 1
ATOM 1680 O O . TYR A 1 205 ? 25.621 -7.519 -44.288 1.00 92.56 205 TYR A O 1
ATOM 1688 N N . LEU A 1 206 ? 24.985 -9.629 -43.862 1.00 91.00 206 LEU A N 1
ATOM 1689 C CA . LEU A 1 206 ? 24.525 -9.366 -42.501 1.00 91.00 206 LEU A CA 1
ATOM 1690 C C . LEU A 1 206 ? 25.731 -9.400 -41.564 1.00 91.00 206 LEU A C 1
ATOM 1692 O O . LEU A 1 206 ? 26.306 -10.473 -41.335 1.00 91.00 206 LEU A O 1
ATOM 1696 N N . VAL A 1 207 ? 26.102 -8.225 -41.066 1.00 91.31 207 VAL A N 1
ATOM 1697 C CA . VAL A 1 207 ? 27.276 -7.989 -40.230 1.00 91.31 207 VAL A CA 1
ATOM 1698 C C . VAL A 1 207 ? 26.854 -7.894 -38.773 1.00 91.31 207 VAL A C 1
ATOM 1700 O O . VAL A 1 207 ? 26.007 -7.075 -38.425 1.00 91.31 207 VAL A O 1
ATOM 1703 N N . ILE A 1 208 ? 27.482 -8.718 -37.937 1.00 88.94 208 ILE A N 1
ATOM 1704 C CA . ILE A 1 208 ? 27.357 -8.651 -36.482 1.00 88.94 208 ILE A CA 1
ATOM 1705 C C . ILE A 1 208 ? 28.543 -7.893 -35.918 1.00 88.94 208 ILE A C 1
ATOM 1707 O O . ILE A 1 208 ? 29.694 -8.228 -36.224 1.00 88.94 208 ILE A O 1
ATOM 1711 N N . PHE A 1 209 ? 28.272 -6.931 -35.046 1.00 87.94 209 PHE A N 1
ATOM 1712 C CA . PHE A 1 209 ? 29.289 -6.118 -34.385 1.00 87.94 209 PHE A CA 1
ATOM 1713 C C . PHE A 1 209 ? 29.706 -6.712 -33.032 1.00 87.94 209 PHE A C 1
ATOM 1715 O O . PHE A 1 209 ? 28.931 -7.381 -32.346 1.00 87.94 209 PHE A O 1
ATOM 1722 N N . LYS A 1 210 ? 30.970 -6.519 -32.635 1.00 83.12 210 LYS A N 1
ATOM 1723 C CA . LYS A 1 210 ? 31.455 -6.946 -31.313 1.00 83.12 210 LYS A CA 1
ATOM 1724 C C . LYS A 1 210 ? 30.853 -6.046 -30.235 1.00 83.12 210 LYS A C 1
ATOM 1726 O O . LYS A 1 210 ? 30.766 -4.837 -30.416 1.00 83.12 210 LYS A O 1
ATOM 1731 N N . ASN A 1 211 ? 30.488 -6.643 -29.099 1.00 80.31 211 ASN A N 1
ATOM 1732 C CA . ASN A 1 211 ? 29.961 -5.947 -27.916 1.00 80.31 211 ASN A CA 1
ATOM 1733 C C . ASN A 1 211 ? 28.682 -5.127 -28.179 1.00 80.31 211 ASN A C 1
ATOM 1735 O O . ASN A 1 211 ? 28.377 -4.193 -27.441 1.00 80.31 211 ASN A O 1
ATOM 1739 N N . GLN A 1 212 ? 27.932 -5.477 -29.226 1.00 79.56 212 GLN A N 1
ATOM 1740 C CA . GLN A 1 212 ? 26.637 -4.890 -29.548 1.00 79.56 212 GLN A CA 1
ATOM 1741 C C . GLN A 1 212 ? 25.540 -5.958 -29.463 1.00 79.56 212 GLN A C 1
ATOM 1743 O O . GLN A 1 212 ? 25.804 -7.149 -29.642 1.00 79.56 212 GLN A O 1
ATOM 1748 N N . THR A 1 213 ? 24.318 -5.532 -29.137 1.00 77.56 213 THR A N 1
ATOM 1749 C CA . THR A 1 213 ? 23.130 -6.395 -29.154 1.00 77.56 213 THR A CA 1
ATOM 1750 C C . THR A 1 213 ? 22.706 -6.685 -30.594 1.00 77.56 213 THR A C 1
ATOM 1752 O O . THR A 1 213 ? 23.008 -5.903 -31.494 1.00 77.56 213 THR A O 1
ATOM 1755 N N . ALA A 1 214 ? 21.984 -7.790 -30.810 1.00 75.31 21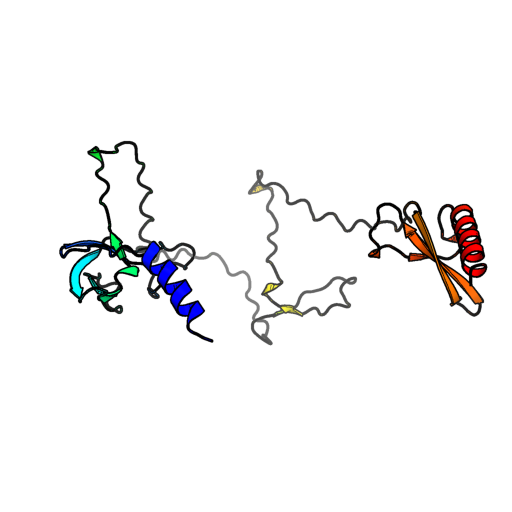4 ALA A N 1
ATOM 1756 C CA . ALA A 1 214 ? 21.533 -8.220 -32.140 1.00 75.31 214 ALA A CA 1
ATOM 1757 C C . ALA A 1 214 ? 20.685 -7.161 -32.875 1.00 75.31 214 ALA A C 1
ATOM 1759 O O . ALA A 1 214 ? 20.651 -7.133 -34.101 1.00 75.31 214 ALA A O 1
ATOM 1760 N N . ASP A 1 215 ? 20.054 -6.241 -32.139 1.00 77.12 215 ASP A N 1
ATOM 1761 C CA . ASP A 1 215 ? 19.286 -5.124 -32.705 1.00 77.12 215 ASP A CA 1
ATOM 1762 C C . ASP A 1 215 ? 20.147 -4.150 -33.526 1.00 77.12 215 ASP A C 1
ATOM 1764 O O . ASP A 1 215 ? 19.621 -3.371 -34.320 1.00 77.12 215 ASP A O 1
ATOM 1768 N N . LYS A 1 216 ? 21.473 -4.175 -33.336 1.00 79.94 216 LYS A N 1
ATOM 1769 C CA . LYS A 1 216 ? 22.425 -3.340 -34.076 1.00 79.94 216 LYS A CA 1
ATOM 1770 C C . LYS A 1 216 ? 23.034 -4.043 -35.295 1.00 79.94 216 LYS A C 1
ATOM 1772 O O . LYS A 1 216 ? 23.834 -3.425 -35.998 1.00 79.94 216 LYS A O 1
ATOM 1777 N N . ASP A 1 217 ? 22.670 -5.297 -35.568 1.00 85.62 217 ASP A N 1
ATOM 1778 C CA . ASP A 1 217 ? 23.155 -6.035 -36.736 1.00 85.62 217 ASP A CA 1
ATOM 1779 C C . ASP A 1 217 ? 22.588 -5.423 -38.026 1.00 85.62 217 ASP A C 1
ATOM 1781 O O . ASP A 1 217 ? 21.383 -5.197 -38.160 1.00 85.62 217 ASP A O 1
ATOM 1785 N N . LYS A 1 218 ? 23.454 -5.154 -39.009 1.00 88.75 218 LYS A N 1
ATOM 1786 C CA . LYS A 1 218 ? 23.079 -4.421 -40.232 1.00 88.75 218 LYS A CA 1
ATOM 1787 C C . LYS A 1 218 ? 23.460 -5.181 -41.497 1.00 88.75 218 LYS A C 1
ATOM 1789 O O . LYS A 1 218 ? 24.465 -5.889 -41.554 1.00 88.75 218 LYS A O 1
ATOM 1794 N N . TRP A 1 219 ? 22.648 -5.011 -42.541 1.00 90.75 219 TRP A N 1
ATOM 1795 C CA . TRP A 1 219 ? 22.967 -5.470 -43.893 1.00 90.75 219 TRP A CA 1
ATOM 1796 C C . TRP A 1 219 ? 23.832 -4.427 -44.601 1.00 90.75 219 TRP A C 1
ATOM 1798 O O . TRP A 1 219 ? 23.328 -3.374 -44.984 1.00 90.75 219 TRP A O 1
ATOM 1808 N N . LEU A 1 220 ? 25.116 -4.728 -44.787 1.00 90.44 220 LEU A N 1
ATOM 1809 C CA . LEU A 1 220 ? 26.097 -3.819 -45.381 1.00 90.44 220 LEU A CA 1
ATOM 1810 C C . LEU A 1 220 ? 26.587 -4.325 -46.743 1.00 90.44 220 LEU A C 1
ATOM 1812 O O . LEU A 1 220 ? 26.652 -5.532 -46.991 1.00 90.44 220 LEU A O 1
ATOM 1816 N N . ALA A 1 221 ? 26.903 -3.392 -47.640 1.00 89.06 221 ALA A N 1
ATOM 1817 C CA . ALA A 1 221 ? 27.594 -3.675 -48.897 1.00 89.06 221 ALA A CA 1
ATOM 1818 C C . ALA A 1 221 ? 29.060 -4.043 -48.639 1.00 89.06 221 ALA A C 1
ATOM 1820 O O . ALA A 1 221 ? 29.590 -3.668 -47.605 1.00 89.06 221 ALA A O 1
ATOM 1821 N N . GLU A 1 222 ? 29.718 -4.716 -49.584 1.00 87.31 222 GLU A N 1
ATOM 1822 C CA . GLU A 1 222 ? 31.137 -5.107 -49.475 1.00 87.31 222 GLU A CA 1
ATOM 1823 C C . GLU A 1 222 ? 32.046 -3.939 -49.053 1.00 87.31 222 GLU A C 1
ATOM 1825 O O . GLU A 1 222 ? 32.826 -4.088 -48.115 1.00 87.31 222 GLU A O 1
ATOM 1830 N N . ASP A 1 223 ? 31.843 -2.763 -49.648 1.00 86.31 223 ASP A N 1
ATOM 1831 C CA . ASP A 1 223 ? 32.664 -1.565 -49.417 1.00 86.31 223 ASP A CA 1
ATOM 1832 C C . ASP A 1 223 ? 32.378 -0.867 -48.077 1.00 86.31 223 ASP A C 1
ATOM 1834 O O . ASP A 1 223 ? 33.183 -0.079 -47.592 1.00 86.31 223 ASP A O 1
ATOM 1838 N N . ALA A 1 224 ? 31.225 -1.148 -47.465 1.00 85.44 224 ALA A N 1
ATOM 1839 C CA . ALA A 1 224 ? 30.773 -0.497 -46.235 1.00 85.44 224 ALA A CA 1
ATOM 1840 C C . ALA A 1 224 ? 31.141 -1.287 -44.965 1.00 85.44 224 ALA A C 1
ATOM 1842 O O . ALA A 1 224 ? 30.757 -0.894 -43.864 1.00 85.44 224 ALA A O 1
ATOM 1843 N N . ILE A 1 225 ? 31.831 -2.425 -45.101 1.00 85.81 225 ILE A N 1
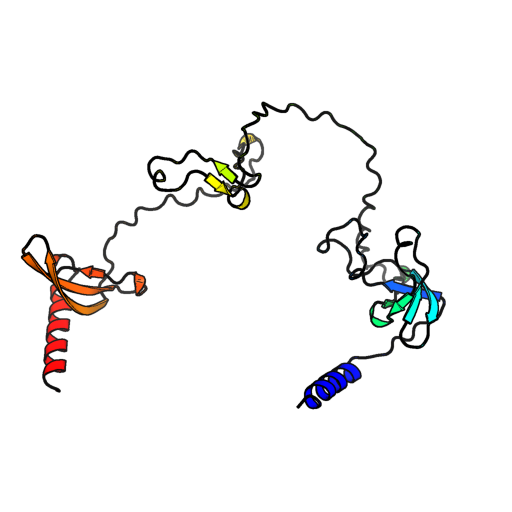ATOM 1844 C CA . ILE A 1 225 ? 32.196 -3.300 -43.981 1.00 85.81 225 ILE A CA 1
ATOM 1845 C C . ILE A 1 225 ? 33.619 -2.958 -43.518 1.00 85.81 225 ILE A C 1
ATOM 1847 O O . ILE A 1 225 ? 34.559 -3.153 -44.294 1.00 85.81 225 ILE A O 1
ATOM 1851 N N . PRO A 1 226 ? 33.817 -2.542 -42.251 1.00 84.75 226 PRO A N 1
ATOM 1852 C CA . PRO A 1 226 ? 35.153 -2.389 -41.678 1.00 84.75 226 PRO A CA 1
ATOM 1853 C C . PRO A 1 226 ? 35.932 -3.706 -41.747 1.00 84.75 226 PRO A C 1
ATOM 1855 O O . PRO A 1 226 ? 35.397 -4.761 -41.395 1.00 84.75 226 PRO A O 1
ATOM 1858 N N . ASP A 1 227 ? 37.173 -3.658 -42.239 1.00 86.06 227 ASP A N 1
ATOM 1859 C CA . ASP A 1 227 ? 38.018 -4.839 -42.479 1.00 86.06 227 ASP A CA 1
ATOM 1860 C C . ASP A 1 227 ? 37.312 -5.945 -43.297 1.00 86.06 227 ASP A C 1
ATOM 1862 O O . ASP A 1 227 ? 37.541 -7.150 -43.120 1.00 86.06 227 ASP A O 1
ATOM 1866 N N . GLY A 1 228 ? 36.429 -5.536 -44.219 1.00 80.88 228 GLY A N 1
ATOM 1867 C CA . GLY A 1 228 ? 35.512 -6.414 -44.945 1.00 80.88 228 GLY A CA 1
ATOM 1868 C C . GLY A 1 228 ? 36.194 -7.587 -45.645 1.00 80.88 228 GLY A C 1
ATOM 1869 O O . GLY A 1 228 ? 35.700 -8.711 -45.567 1.00 80.88 228 GLY A O 1
ATOM 1870 N N . ASN A 1 229 ? 37.373 -7.378 -46.238 1.00 85.25 229 ASN A N 1
ATOM 1871 C CA . ASN A 1 229 ? 38.133 -8.429 -46.924 1.00 85.25 229 ASN A CA 1
ATOM 1872 C C . ASN A 1 229 ? 38.433 -9.641 -46.029 1.00 85.25 229 ASN A C 1
ATOM 1874 O O . ASN A 1 229 ? 38.265 -10.787 -46.458 1.00 85.25 229 ASN A O 1
ATOM 1878 N N . PHE A 1 230 ? 38.833 -9.412 -44.775 1.00 87.19 230 PHE A N 1
ATOM 1879 C CA . PHE A 1 230 ? 39.140 -10.490 -43.833 1.00 87.19 230 PHE A CA 1
ATOM 1880 C C . PHE A 1 230 ? 37.878 -11.292 -43.486 1.00 87.19 230 PHE A C 1
ATOM 1882 O O . PHE A 1 230 ? 37.850 -12.527 -43.576 1.00 87.19 230 PHE A O 1
ATOM 1889 N N . HIS A 1 231 ? 36.799 -10.586 -43.147 1.00 87.44 231 HIS A N 1
ATOM 1890 C CA . HIS A 1 231 ? 35.539 -11.200 -42.736 1.00 87.44 231 HIS A CA 1
ATOM 1891 C C . HIS A 1 231 ? 34.822 -11.912 -43.891 1.00 87.44 231 HIS A C 1
ATOM 1893 O O . HIS A 1 231 ? 34.297 -13.014 -43.704 1.00 87.44 231 HIS A O 1
ATOM 1899 N N . LEU A 1 232 ? 34.852 -11.338 -45.094 1.00 89.56 232 LEU A N 1
ATOM 1900 C CA . LEU A 1 232 ? 34.267 -11.920 -46.300 1.00 89.56 232 LEU A CA 1
ATOM 1901 C C . LEU A 1 232 ? 35.033 -13.153 -46.763 1.00 89.56 232 LEU A C 1
ATOM 1903 O O . LEU A 1 232 ? 34.406 -14.144 -47.136 1.00 89.56 232 LEU A O 1
ATOM 1907 N N . ARG A 1 233 ? 36.371 -13.143 -46.690 1.00 87.62 233 ARG A N 1
ATOM 1908 C CA . ARG A 1 233 ? 37.184 -14.325 -47.008 1.00 87.62 233 ARG A CA 1
ATOM 1909 C C . ARG A 1 233 ? 36.834 -15.492 -46.087 1.00 87.62 233 ARG A C 1
ATOM 1911 O O . ARG A 1 233 ? 36.597 -16.597 -46.574 1.00 87.62 233 ARG A O 1
ATOM 1918 N N . ARG A 1 234 ? 36.721 -15.242 -44.777 1.00 88.88 234 ARG A N 1
ATOM 1919 C CA . ARG A 1 234 ? 36.332 -16.264 -43.791 1.00 88.88 234 ARG A CA 1
ATOM 1920 C C . ARG A 1 234 ? 34.908 -16.780 -44.020 1.00 88.88 234 ARG A C 1
ATOM 1922 O O . ARG A 1 234 ? 34.685 -17.983 -43.949 1.00 88.88 234 ARG A O 1
ATOM 1929 N N . PHE A 1 235 ? 33.966 -15.891 -44.334 1.00 89.50 235 PHE A N 1
ATOM 1930 C CA . PHE A 1 235 ? 32.577 -16.253 -44.631 1.00 89.50 235 PHE A CA 1
ATOM 1931 C C . PHE A 1 235 ? 32.441 -17.084 -45.918 1.00 89.50 235 PHE A C 1
ATOM 1933 O O . PHE A 1 235 ? 31.730 -18.087 -45.945 1.00 89.50 235 PHE A O 1
ATOM 1940 N N . ARG A 1 236 ? 33.150 -16.703 -46.988 1.00 88.88 236 ARG A N 1
ATOM 1941 C CA . ARG A 1 236 ? 33.174 -17.458 -48.252 1.00 88.88 236 ARG A CA 1
ATOM 1942 C C . ARG A 1 236 ? 33.787 -18.848 -48.053 1.00 88.88 236 ARG A C 1
ATOM 1944 O O . ARG A 1 236 ? 33.276 -19.810 -48.618 1.00 88.88 236 ARG A O 1
ATOM 1951 N N . ALA A 1 237 ? 34.832 -18.965 -47.229 1.00 86.50 237 ALA A N 1
ATOM 1952 C CA . ALA A 1 237 ? 35.431 -20.252 -46.880 1.00 86.50 237 ALA A CA 1
ATOM 1953 C C . ALA A 1 237 ? 34.453 -21.158 -46.108 1.00 86.50 237 ALA A C 1
ATOM 1955 O O . ALA A 1 237 ? 34.271 -22.305 -46.502 1.00 86.50 237 ALA A O 1
ATOM 1956 N N . SER A 1 238 ? 33.761 -20.636 -45.083 1.00 82.62 238 SER A N 1
ATOM 1957 C CA . SER A 1 238 ? 32.802 -21.433 -44.299 1.00 82.62 238 SER A CA 1
ATOM 1958 C C . SER A 1 238 ? 31.584 -21.884 -45.112 1.00 82.62 238 SER A C 1
ATOM 1960 O O . SER A 1 238 ? 31.060 -22.971 -44.897 1.00 82.62 238 SER A O 1
ATOM 1962 N N . ARG A 1 239 ? 31.141 -21.077 -46.084 1.00 80.75 239 ARG A N 1
ATOM 1963 C CA . ARG A 1 239 ? 30.032 -21.448 -46.978 1.00 80.75 239 ARG A CA 1
ATOM 1964 C C . ARG A 1 239 ? 30.390 -22.578 -47.943 1.00 80.75 239 ARG A C 1
ATOM 1966 O O . ARG A 1 239 ? 29.519 -23.374 -48.268 1.00 80.75 239 ARG A O 1
ATOM 1973 N N . ARG A 1 240 ? 31.649 -22.665 -48.388 1.00 75.50 240 ARG A N 1
ATOM 1974 C CA . ARG A 1 240 ? 32.110 -23.763 -49.257 1.00 75.50 240 ARG A CA 1
ATOM 1975 C C . ARG A 1 240 ? 32.150 -25.096 -48.513 1.00 75.50 240 ARG A C 1
ATOM 1977 O O . ARG A 1 240 ? 31.752 -26.102 -49.079 1.00 75.50 240 ARG A O 1
ATOM 1984 N N . THR A 1 241 ? 32.579 -25.092 -47.251 1.00 69.00 241 THR A N 1
ATOM 1985 C CA . THR A 1 241 ? 32.616 -26.304 -46.416 1.00 69.00 241 THR A CA 1
ATOM 1986 C C . THR A 1 241 ? 31.222 -26.799 -46.030 1.00 69.00 241 THR A C 1
ATOM 1988 O O . THR A 1 241 ? 31.010 -28.002 -45.951 1.00 69.00 241 THR A O 1
ATOM 1991 N N . GLU A 1 242 ? 30.260 -25.891 -45.831 1.00 63.94 242 GLU A N 1
ATOM 1992 C CA . GLU A 1 242 ? 28.853 -26.248 -45.577 1.00 63.94 242 GLU A CA 1
ATOM 1993 C C . GLU A 1 242 ? 28.171 -26.867 -46.811 1.00 63.94 242 GLU A C 1
ATOM 1995 O O . GLU A 1 242 ? 27.302 -27.716 -46.658 1.00 63.94 242 GLU A O 1
ATOM 2000 N N . GLN A 1 243 ? 28.572 -26.478 -48.027 1.00 59.19 243 GLN A N 1
ATOM 2001 C CA . GLN A 1 243 ? 28.021 -27.024 -49.275 1.00 59.19 243 GLN A CA 1
ATOM 2002 C C . GLN A 1 243 ? 28.629 -28.369 -49.695 1.00 59.19 243 GLN A C 1
ATOM 2004 O O . GLN A 1 243 ? 28.041 -29.043 -50.528 1.00 59.19 243 GLN A O 1
ATOM 2009 N N . SER A 1 244 ? 29.788 -28.764 -49.156 1.00 57.94 244 SER A N 1
ATOM 2010 C CA . SER A 1 244 ? 30.458 -30.025 -49.513 1.00 57.94 244 SER A CA 1
ATOM 2011 C C . SER A 1 244 ? 30.113 -31.205 -48.590 1.00 57.94 244 SER A C 1
ATOM 2013 O O . SER A 1 244 ? 30.687 -32.275 -48.753 1.00 57.94 244 SER A O 1
ATOM 2015 N N . HIS A 1 245 ? 29.259 -30.994 -47.583 1.00 51.41 245 HIS A N 1
ATOM 2016 C CA . HIS A 1 245 ? 28.783 -32.012 -46.629 1.00 51.41 245 HIS A CA 1
ATOM 2017 C C . HIS A 1 245 ? 27.275 -32.301 -46.784 1.00 51.41 245 HIS A C 1
ATOM 2019 O O . HIS A 1 245 ? 26.659 -32.868 -45.881 1.00 51.41 245 HIS A O 1
ATOM 2025 N N . GLN A 1 246 ? 26.684 -31.895 -47.911 1.00 41.22 246 GLN A N 1
ATOM 2026 C CA . GLN A 1 246 ? 25.330 -32.255 -48.333 1.00 41.22 246 GLN A CA 1
ATOM 2027 C C . GLN A 1 246 ? 25.379 -33.074 -49.615 1.00 41.22 246 GLN A C 1
ATOM 2029 O O . GLN A 1 246 ? 26.252 -32.770 -50.459 1.00 41.22 246 GLN A O 1
#

pLDDT: mean 73.32, std 16.38, range [30.89, 94.5]